Protein AF-A0A1F8DZF1-F1 (afdb_monomer_lite)

Sequence (196 aa):
MSRTRGLTLVELLITMGILAILASMAVLVFNPVEYVRQSRDTRRIGDLDAINKAIDLYTVNKPAITELGTASIVYVSLSDSSSTCGSHALPVLPPSWQYRCVPAADLQKIDGTGWVPINFTSISSGAPLATLPIDPANAVAGAQYYMFIASGRKYELSSGMEAARHMSGGDADKVSTDDGDDSARYETGSNLLLAP

Foldseek 3Di:
DDDDDDDDPVNVVVVVVVVVVVVVVVVVVDPPVLVVLVVLQVVVVVLVVLVQVLLVLLCVQCVPAFKQDDALEKQWLAADPDQQPVVDPADDDPPPHTYGHHHPVQQFDQCLSHSRNHGQCPRPVGRSDPTRDFRPVNHRVQQSIWIWHIDTSWIKIKGAGDRPQCAQPHVNDQQCPQPADGSRIHMDTRHRDRGD

Radius of gyration: 23.43 Å; chains: 1; bounding box: 45×34×84 Å

Secondary structure (DSSP, 8-state):
----PPPPHHHHHHHHHHHHHHHHHHHHH--HHHHHHHHHHHHHHHHHHHHHHHHHHHHHH-TT---SS-TTEEEEEEE-SSTT-TTS-PPPPPTT-EEEEE-TTTTT-SBSSSSS--BGGG-TT--S-SS----SS-BTGGGBS-EEEEETTEEEEEEE--STTTSTTSTT--SSSSSSS-TTEEEEES-S----

pLDDT: mean 94.33, std 7.03, range [49.53, 98.75]

Organism: NCBI:txid1802559

Structure (mmCIF, N/CA/C/O backbone):
data_AF-A0A1F8DZF1-F1
#
_entry.id   AF-A0A1F8DZF1-F1
#
loop_
_atom_site.group_PDB
_atom_site.id
_atom_site.type_symbol
_atom_site.label_atom_id
_atom_site.label_alt_id
_atom_site.label_comp_id
_atom_site.label_asym_id
_atom_site.label_entity_id
_atom_site.label_seq_id
_atom_site.pdbx_PDB_ins_code
_atom_site.Cartn_x
_atom_site.Cartn_y
_atom_site.Cartn_z
_atom_site.occupancy
_atom_site.B_iso_or_equiv
_atom_site.auth_seq_id
_atom_site.auth_comp_id
_atom_site.auth_asym_id
_atom_site.auth_atom_id
_atom_site.pdbx_PDB_model_num
ATOM 1 N N . MET A 1 1 ? -6.518 -16.751 -62.570 1.00 49.53 1 MET A N 1
ATOM 2 C CA . MET A 1 1 ? -5.149 -17.218 -62.246 1.00 49.53 1 MET A CA 1
ATOM 3 C C . MET A 1 1 ? -4.522 -16.229 -61.276 1.00 49.53 1 MET A C 1
ATOM 5 O O . MET A 1 1 ? -4.319 -15.085 -61.658 1.00 49.53 1 MET A O 1
ATOM 9 N N . SER A 1 2 ? -4.283 -16.633 -60.026 1.00 56.59 2 SER A N 1
ATOM 10 C CA . SER A 1 2 ? -3.549 -15.811 -59.053 1.00 56.59 2 SER A CA 1
ATOM 11 C C . SER A 1 2 ? -2.050 -15.978 -59.304 1.00 56.59 2 SER A C 1
ATOM 13 O O . SER A 1 2 ? -1.554 -17.103 -59.328 1.00 56.59 2 SER A O 1
ATOM 15 N N . ARG A 1 3 ? -1.343 -14.878 -59.575 1.00 63.97 3 ARG A N 1
ATOM 16 C CA . ARG A 1 3 ? 0.101 -14.866 -59.837 1.00 63.97 3 ARG A CA 1
ATOM 17 C C . ARG A 1 3 ? 0.815 -14.702 -58.495 1.00 63.97 3 ARG A C 1
ATOM 19 O O . ARG A 1 3 ? 0.831 -13.603 -57.948 1.00 63.97 3 ARG A O 1
ATOM 26 N N . THR A 1 4 ? 1.392 -15.773 -57.963 1.00 65.25 4 THR A N 1
ATOM 27 C CA . THR A 1 4 ? 2.261 -15.713 -56.782 1.00 65.25 4 THR A CA 1
ATOM 28 C C . THR A 1 4 ? 3.543 -14.965 -57.148 1.00 65.25 4 THR A C 1
ATOM 30 O O . THR A 1 4 ? 4.341 -15.428 -57.961 1.00 65.25 4 THR A O 1
ATOM 33 N N . ARG A 1 5 ? 3.718 -13.758 -56.600 1.00 76.06 5 ARG A N 1
ATOM 34 C CA . ARG A 1 5 ? 4.983 -13.015 -56.674 1.00 76.06 5 ARG A CA 1
ATOM 35 C C . ARG A 1 5 ? 5.913 -13.562 -55.589 1.00 76.06 5 ARG A C 1
ATOM 37 O O . ARG A 1 5 ? 5.522 -13.597 -54.428 1.00 76.06 5 ARG A O 1
ATOM 44 N N . GLY A 1 6 ? 7.100 -14.023 -55.981 1.00 77.31 6 GLY A N 1
ATOM 45 C CA . GLY A 1 6 ? 8.153 -14.449 -55.056 1.00 77.31 6 GLY A CA 1
ATOM 46 C C . GLY A 1 6 ? 9.063 -13.283 -54.670 1.00 77.31 6 GLY A C 1
ATOM 47 O O . GLY A 1 6 ? 9.265 -12.376 -55.475 1.00 77.31 6 GLY A O 1
ATOM 48 N N . LEU A 1 7 ? 9.603 -13.324 -53.451 1.00 83.19 7 LEU A N 1
ATOM 49 C CA . LEU A 1 7 ? 10.639 -12.400 -52.978 1.00 83.19 7 LEU A CA 1
ATOM 50 C C . LEU A 1 7 ? 11.960 -12.658 -53.712 1.00 83.19 7 LEU A C 1
ATOM 52 O O . LEU A 1 7 ? 12.313 -13.810 -53.975 1.00 83.19 7 LEU A O 1
ATOM 56 N N . THR A 1 8 ? 12.708 -11.595 -54.016 1.00 92.31 8 THR A N 1
ATOM 57 C CA . THR A 1 8 ? 14.072 -11.737 -54.550 1.00 92.31 8 THR A CA 1
ATOM 58 C C . THR A 1 8 ? 15.085 -11.917 -53.415 1.00 92.31 8 THR A C 1
ATOM 60 O O . THR A 1 8 ? 14.898 -11.412 -52.309 1.00 92.31 8 THR A O 1
ATOM 63 N N . LEU A 1 9 ? 16.191 -12.621 -53.679 1.00 88.44 9 LEU A N 1
ATOM 64 C CA . LEU A 1 9 ? 17.245 -12.843 -52.679 1.00 88.44 9 LEU A CA 1
ATOM 65 C C . LEU A 1 9 ? 17.853 -11.521 -52.176 1.00 88.44 9 LEU A C 1
ATOM 67 O O . LEU A 1 9 ? 18.152 -11.381 -50.994 1.00 88.44 9 LEU A O 1
ATOM 71 N N . VAL A 1 10 ? 17.986 -10.535 -53.068 1.00 92.31 10 VAL A N 1
ATOM 72 C CA . VAL A 1 10 ? 18.497 -9.196 -52.737 1.00 92.31 10 VAL A CA 1
ATOM 73 C C . VAL A 1 10 ? 17.538 -8.455 -51.802 1.00 92.31 10 VAL A C 1
ATOM 75 O O . VAL A 1 10 ? 17.977 -7.818 -50.851 1.00 92.31 10 VAL A O 1
ATOM 78 N N . GLU A 1 11 ? 16.231 -8.578 -52.023 1.00 91.25 11 GLU A N 1
ATOM 79 C CA . GLU A 1 11 ? 15.202 -7.961 -51.180 1.00 91.25 11 GLU A CA 1
ATOM 80 C C . GLU A 1 11 ? 15.175 -8.569 -49.771 1.00 91.25 11 GLU A C 1
ATOM 82 O O . GLU A 1 11 ? 15.087 -7.842 -48.780 1.00 91.25 11 GLU A O 1
ATOM 87 N N . LEU A 1 12 ? 15.364 -9.887 -49.654 1.00 91.50 12 LEU A N 1
ATOM 88 C CA . LEU A 1 12 ? 15.511 -10.538 -48.350 1.00 91.50 12 LEU A CA 1
ATOM 89 C C . LEU A 1 12 ? 16.784 -10.073 -47.619 1.00 91.50 12 LEU A C 1
ATOM 91 O O . LEU A 1 12 ? 16.769 -9.853 -46.411 1.00 91.50 12 LEU A O 1
ATOM 95 N N . LEU A 1 13 ? 17.881 -9.867 -48.347 1.00 92.38 13 LEU A N 1
ATOM 96 C CA . LEU A 1 13 ? 19.151 -9.450 -47.755 1.00 92.38 13 LEU A CA 1
ATOM 97 C C . LEU A 1 13 ? 19.088 -7.998 -47.255 1.00 92.38 13 LEU A C 1
ATOM 99 O O . LEU A 1 13 ? 19.484 -7.714 -46.125 1.00 92.38 13 LEU A O 1
ATOM 103 N N . ILE A 1 14 ? 18.520 -7.091 -48.056 1.00 95.00 14 ILE A N 1
ATOM 104 C CA . ILE A 1 14 ? 18.324 -5.688 -47.664 1.00 95.00 14 ILE A CA 1
ATOM 105 C C . ILE A 1 14 ? 17.387 -5.591 -46.454 1.00 95.00 14 ILE A C 1
ATOM 107 O O . ILE A 1 14 ? 17.684 -4.861 -45.509 1.00 9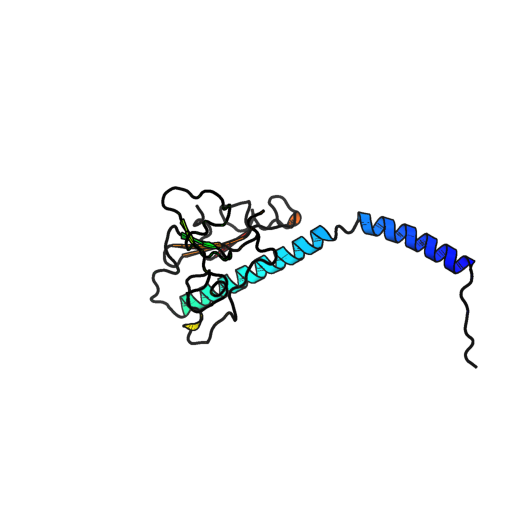5.00 14 ILE A O 1
ATOM 111 N N . THR A 1 15 ? 16.281 -6.342 -46.440 1.00 95.62 15 THR A N 1
ATOM 112 C CA . THR A 1 15 ? 15.326 -6.310 -45.319 1.00 95.62 15 THR A CA 1
ATOM 113 C C . THR A 1 15 ? 15.941 -6.837 -44.027 1.00 95.62 15 THR A C 1
ATOM 115 O O . THR A 1 15 ? 15.801 -6.188 -42.994 1.00 95.62 15 THR A O 1
ATOM 118 N N . MET A 1 16 ? 16.689 -7.942 -44.069 1.00 94.44 16 MET A N 1
ATOM 119 C CA . MET A 1 16 ? 17.418 -8.438 -42.896 1.00 94.44 16 MET A CA 1
ATOM 120 C C . MET A 1 16 ? 18.473 -7.438 -42.403 1.00 94.44 16 MET A C 1
ATOM 122 O O . MET A 1 16 ? 18.611 -7.251 -41.195 1.00 94.44 16 MET A O 1
ATOM 126 N N . GLY A 1 17 ? 19.165 -6.747 -43.316 1.00 96.06 17 GLY A N 1
ATOM 127 C CA . GLY A 1 17 ? 20.110 -5.684 -42.967 1.00 96.06 17 GLY A CA 1
ATOM 128 C C . GLY A 1 17 ? 19.443 -4.511 -42.243 1.00 96.06 17 GLY A C 1
ATOM 129 O O . GLY A 1 17 ? 19.913 -4.088 -41.187 1.00 96.06 17 GLY A O 1
ATOM 130 N N . ILE A 1 18 ? 18.310 -4.024 -42.758 1.00 96.06 18 ILE A N 1
ATOM 131 C CA . ILE A 1 18 ? 17.542 -2.943 -42.120 1.00 96.06 18 ILE A CA 1
ATOM 132 C C . ILE A 1 18 ? 16.989 -3.398 -40.760 1.00 96.06 18 ILE A C 1
ATOM 134 O O . ILE A 1 18 ? 17.094 -2.660 -39.781 1.00 96.06 18 ILE A O 1
ATOM 138 N N . LEU A 1 19 ? 16.450 -4.618 -40.668 1.00 95.00 19 LEU A N 1
ATOM 139 C CA . LEU A 1 19 ? 15.921 -5.166 -39.416 1.00 95.00 19 LEU A CA 1
ATOM 140 C C . LEU A 1 19 ? 17.001 -5.301 -38.339 1.00 95.00 19 LEU A C 1
ATOM 142 O O . LEU A 1 19 ? 16.731 -4.988 -37.183 1.00 95.00 19 LEU A O 1
ATOM 146 N N . ALA A 1 20 ? 18.221 -5.706 -38.699 1.00 94.38 20 ALA A N 1
ATOM 147 C CA . ALA A 1 20 ? 19.334 -5.794 -37.755 1.00 94.38 20 ALA A CA 1
ATOM 148 C C . ALA A 1 20 ? 19.705 -4.418 -37.168 1.00 94.38 20 ALA A C 1
ATOM 150 O O . ALA A 1 20 ? 19.930 -4.291 -35.962 1.00 94.38 20 ALA A O 1
ATOM 151 N N . ILE A 1 21 ? 19.703 -3.369 -37.999 1.00 94.19 21 ILE A N 1
ATOM 152 C CA . ILE A 1 21 ? 19.975 -1.997 -37.550 1.00 94.19 21 ILE A CA 1
ATOM 153 C C . ILE A 1 21 ? 18.847 -1.508 -36.634 1.00 94.19 21 ILE A C 1
ATOM 155 O O . ILE A 1 21 ? 19.117 -1.060 -35.521 1.00 94.19 21 ILE A O 1
ATOM 159 N N . LEU A 1 22 ? 17.585 -1.661 -37.044 1.00 92.50 22 LEU A N 1
ATOM 160 C CA . LEU A 1 22 ? 16.438 -1.230 -36.239 1.00 92.50 22 LEU A CA 1
ATOM 161 C C . LEU A 1 22 ? 16.351 -1.975 -34.900 1.00 92.50 22 LEU A C 1
ATOM 163 O O . LEU A 1 22 ? 16.092 -1.350 -33.874 1.00 92.50 22 LEU A O 1
ATOM 167 N N . ALA A 1 23 ? 16.610 -3.284 -34.888 1.00 87.62 23 ALA A N 1
ATOM 168 C CA . ALA A 1 23 ? 16.600 -4.083 -33.667 1.00 87.62 23 ALA A CA 1
ATOM 169 C C . ALA A 1 23 ? 17.693 -3.644 -32.681 1.00 87.62 23 ALA A C 1
ATOM 171 O O . ALA A 1 23 ? 17.427 -3.548 -31.485 1.00 87.62 23 ALA A O 1
ATOM 172 N N . SER A 1 24 ? 18.899 -3.325 -33.169 1.00 86.94 24 SER A N 1
ATOM 173 C CA . SER A 1 24 ? 19.979 -2.847 -32.294 1.00 86.94 24 SER A CA 1
ATOM 174 C C . SER A 1 24 ? 19.670 -1.476 -31.682 1.00 86.94 24 SER A C 1
ATOM 176 O O . SER A 1 24 ? 19.869 -1.287 -30.484 1.00 86.94 24 SER A O 1
ATOM 178 N N . MET A 1 25 ? 19.096 -0.549 -32.458 1.00 84.50 25 MET A N 1
ATOM 179 C CA . MET A 1 25 ? 18.646 0.751 -31.945 1.00 84.50 25 MET A CA 1
ATOM 180 C C . MET A 1 25 ? 17.489 0.618 -30.946 1.00 84.50 25 MET A C 1
ATOM 182 O O . MET A 1 25 ? 17.475 1.314 -29.933 1.00 84.50 25 MET A O 1
ATOM 186 N N . ALA A 1 26 ? 16.534 -0.284 -31.192 1.00 81.69 26 ALA A N 1
ATOM 187 C CA . ALA A 1 26 ? 15.383 -0.483 -30.314 1.00 81.69 26 ALA A CA 1
ATOM 188 C C . ALA A 1 26 ? 15.792 -0.932 -28.900 1.00 81.69 26 ALA A C 1
ATOM 190 O O . ALA A 1 26 ? 15.251 -0.420 -27.923 1.00 81.69 26 ALA A O 1
ATOM 191 N N . VAL A 1 27 ? 16.779 -1.825 -28.766 1.00 76.06 27 VAL A N 1
ATOM 192 C CA . VAL A 1 27 ? 17.266 -2.297 -27.451 1.00 76.06 27 VAL A CA 1
ATOM 193 C C . VAL A 1 27 ? 17.913 -1.175 -26.630 1.00 76.06 27 VAL A C 1
ATOM 195 O O . VAL A 1 27 ? 17.837 -1.194 -25.407 1.00 76.06 27 VAL A O 1
ATOM 198 N N . LEU A 1 28 ? 18.519 -0.177 -27.282 1.00 71.56 28 LEU A N 1
ATOM 199 C CA . LEU A 1 28 ? 19.115 0.973 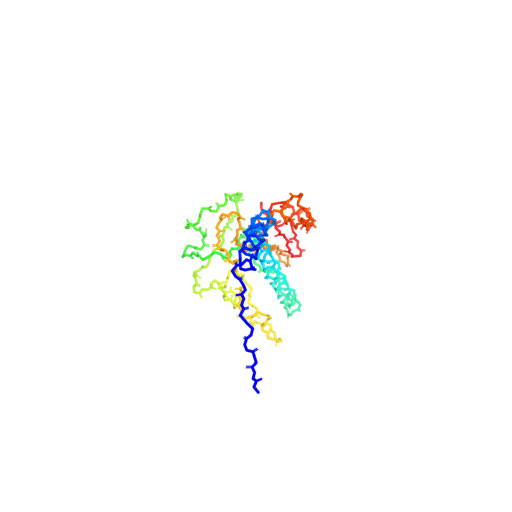-26.591 1.00 71.56 28 LEU A CA 1
ATOM 200 C C . LEU A 1 28 ? 18.067 1.971 -26.078 1.00 71.56 28 LEU A C 1
ATOM 202 O O . LEU A 1 28 ? 18.337 2.700 -25.127 1.00 71.56 28 LEU A O 1
ATOM 206 N N . VAL A 1 29 ? 16.887 2.016 -26.702 1.00 72.50 29 VAL A N 1
ATOM 207 C CA . VAL A 1 29 ? 15.810 2.959 -26.355 1.00 72.50 29 VAL A CA 1
ATOM 208 C C . VAL A 1 29 ? 14.808 2.338 -25.379 1.00 72.50 29 VAL A C 1
ATOM 210 O O . VAL A 1 29 ? 14.322 3.017 -24.477 1.00 72.50 29 VAL A O 1
ATOM 213 N N . PHE A 1 30 ? 14.503 1.048 -25.522 1.00 74.50 30 PHE A N 1
ATOM 214 C CA . PHE A 1 30 ? 13.574 0.353 -24.638 1.00 74.50 30 PHE A CA 1
ATOM 215 C C . PHE A 1 30 ? 14.326 -0.307 -23.483 1.00 74.50 30 PHE A C 1
ATOM 217 O O . PHE A 1 30 ? 14.988 -1.323 -23.668 1.00 74.50 30 PHE A O 1
ATOM 224 N N . ASN A 1 31 ? 14.164 0.224 -22.269 1.00 82.94 31 ASN A N 1
ATOM 225 C CA . ASN A 1 31 ? 14.506 -0.493 -21.042 1.00 82.94 31 ASN A CA 1
ATOM 226 C C . ASN A 1 31 ? 13.264 -1.276 -20.560 1.00 82.94 31 ASN A C 1
ATOM 228 O O . ASN A 1 31 ? 12.448 -0.720 -19.821 1.00 82.94 31 ASN A O 1
ATOM 232 N N . PRO A 1 32 ? 13.063 -2.545 -20.974 1.00 85.06 32 PRO A N 1
ATOM 233 C CA . PRO A 1 32 ? 11.846 -3.297 -20.659 1.00 85.06 32 PRO A CA 1
ATOM 234 C C . PRO A 1 32 ? 11.643 -3.485 -19.154 1.00 85.06 32 PRO A C 1
ATOM 236 O O . PRO A 1 32 ? 10.507 -3.523 -18.690 1.00 85.06 32 PRO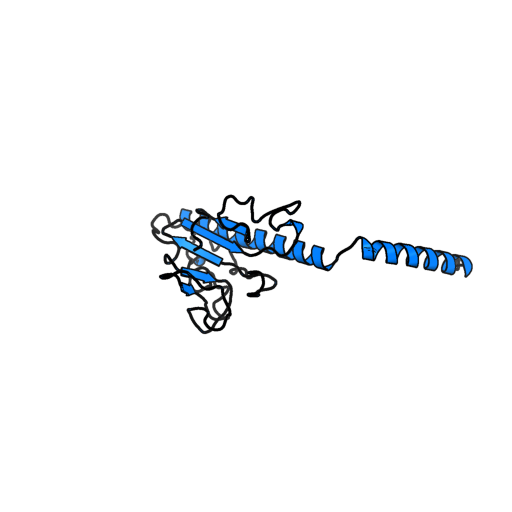 A O 1
ATOM 239 N N . VAL A 1 33 ? 12.730 -3.560 -18.379 1.00 90.12 33 VAL A N 1
ATOM 240 C CA . VAL A 1 33 ? 12.663 -3.699 -16.919 1.00 90.12 33 VAL A CA 1
ATOM 241 C C . VAL A 1 33 ? 11.996 -2.476 -16.300 1.00 90.12 33 VAL A C 1
ATOM 243 O O . VAL A 1 33 ? 11.130 -2.619 -15.441 1.00 90.12 33 VAL A O 1
ATOM 246 N N . GLU A 1 34 ? 12.346 -1.284 -16.776 1.00 93.56 34 GLU A N 1
ATOM 247 C CA . GLU A 1 34 ? 11.790 -0.035 -16.264 1.00 93.56 34 GLU A CA 1
ATOM 248 C C . GLU A 1 34 ? 10.297 0.109 -16.584 1.00 93.56 34 GLU A C 1
ATOM 250 O O . GLU A 1 34 ? 9.517 0.511 -15.726 1.00 93.56 34 GLU A O 1
ATOM 255 N N . TYR A 1 35 ? 9.856 -0.311 -17.772 1.00 92.75 35 TYR A N 1
ATOM 256 C CA . TYR A 1 35 ? 8.426 -0.322 -18.102 1.00 92.75 35 TYR A CA 1
ATOM 257 C C . TYR A 1 35 ? 7.620 -1.279 -17.220 1.00 92.75 35 TYR A C 1
ATOM 259 O O . TYR A 1 35 ? 6.506 -0.956 -16.806 1.00 92.75 35 TYR A O 1
ATOM 267 N N . VAL A 1 36 ? 8.179 -2.446 -16.887 1.00 94.88 36 VAL A N 1
ATOM 268 C CA . VAL A 1 36 ? 7.520 -3.376 -15.962 1.00 94.88 36 VAL A CA 1
ATOM 269 C C . VAL A 1 36 ? 7.453 -2.778 -14.552 1.00 94.88 36 VAL A C 1
ATOM 271 O O . VAL A 1 36 ? 6.415 -2.896 -13.901 1.00 94.88 36 VAL A O 1
ATOM 274 N N . ARG A 1 37 ? 8.508 -2.090 -14.091 1.00 96.19 37 ARG A N 1
ATOM 275 C CA . ARG A 1 37 ? 8.495 -1.356 -12.812 1.00 96.19 37 ARG 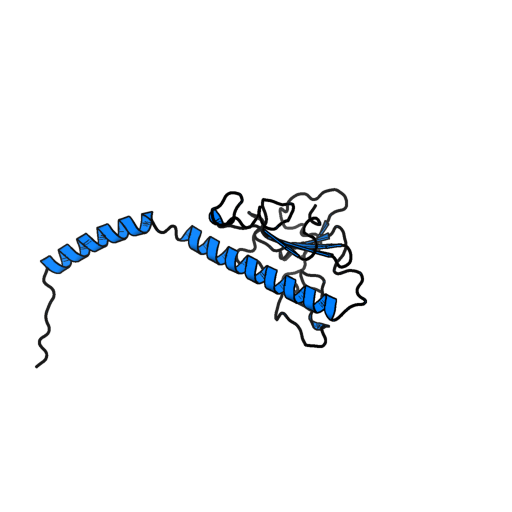A CA 1
ATOM 276 C C . ARG A 1 37 ? 7.408 -0.283 -12.786 1.00 96.19 37 ARG A C 1
ATOM 278 O O . ARG A 1 37 ? 6.605 -0.272 -11.862 1.00 96.19 37 ARG A O 1
ATOM 285 N N . GLN A 1 38 ? 7.294 0.525 -13.842 1.00 96.62 38 GLN A N 1
ATOM 286 C CA . GLN A 1 38 ? 6.233 1.534 -13.972 1.00 96.62 38 GLN A CA 1
ATOM 287 C C . GLN A 1 38 ? 4.831 0.915 -13.936 1.00 96.62 38 GLN A C 1
ATOM 289 O O . GLN A 1 38 ? 3.920 1.465 -13.315 1.00 96.62 38 GLN A O 1
ATOM 294 N N . SER A 1 39 ? 4.647 -0.244 -14.575 1.00 97.19 39 SER A N 1
ATOM 295 C CA . SER A 1 39 ? 3.377 -0.971 -14.528 1.00 97.19 39 SER A CA 1
ATOM 296 C C . SER A 1 39 ? 3.052 -1.478 -13.122 1.00 97.19 39 SER A C 1
ATOM 298 O O . SER A 1 39 ? 1.888 -1.417 -12.726 1.00 97.19 39 SER A O 1
ATOM 300 N N . ARG A 1 40 ? 4.044 -1.980 -12.372 1.00 97.75 40 ARG A N 1
ATOM 301 C CA . ARG A 1 40 ? 3.846 -2.401 -10.978 1.00 97.75 40 ARG A CA 1
ATOM 302 C C . ARG A 1 40 ? 3.529 -1.211 -10.080 1.00 97.75 40 ARG A C 1
ATOM 304 O O . ARG A 1 40 ? 2.566 -1.296 -9.334 1.00 97.75 40 ARG A O 1
ATOM 311 N N . ASP A 1 41 ? 4.231 -0.091 -10.226 1.00 98.12 41 ASP A N 1
ATOM 312 C CA . ASP A 1 41 ? 3.946 1.138 -9.471 1.00 98.12 41 ASP A CA 1
ATOM 313 C C . ASP A 1 41 ? 2.545 1.685 -9.752 1.00 98.12 41 ASP A C 1
ATOM 315 O O . ASP A 1 41 ? 1.816 2.031 -8.829 1.00 98.12 41 ASP A O 1
ATOM 319 N N . THR A 1 42 ? 2.115 1.685 -11.017 1.00 97.81 42 THR A N 1
ATOM 320 C CA . THR A 1 42 ? 0.742 2.078 -11.379 1.00 97.81 42 THR A CA 1
ATOM 321 C C . THR A 1 42 ? -0.285 1.193 -10.671 1.00 97.81 42 THR A C 1
ATOM 323 O O . THR A 1 42 ? -1.315 1.679 -10.206 1.00 97.81 42 THR A O 1
ATOM 326 N N . ARG A 1 43 ? 0.006 -0.109 -10.550 1.00 98.31 43 ARG A N 1
ATOM 327 C CA . ARG A 1 43 ? -0.834 -1.039 -9.795 1.00 98.31 43 ARG A CA 1
ATOM 328 C C . ARG A 1 43 ? -0.797 -0.759 -8.292 1.00 98.31 43 ARG A C 1
ATOM 330 O O . ARG A 1 43 ? -1.864 -0.743 -7.701 1.00 98.31 43 ARG A O 1
ATOM 337 N N . ARG A 1 44 ? 0.367 -0.470 -7.700 1.00 98.25 44 ARG A N 1
ATOM 338 C CA . ARG A 1 44 ? 0.482 -0.075 -6.283 1.00 98.25 44 ARG A CA 1
ATOM 339 C C . ARG A 1 44 ? -0.374 1.140 -5.964 1.00 98.25 44 ARG A C 1
ATOM 341 O O . ARG A 1 44 ? -1.174 1.096 -5.041 1.00 98.25 44 ARG A O 1
ATOM 348 N N . ILE A 1 45 ? -0.254 2.194 -6.769 1.00 98.00 45 ILE A N 1
ATOM 349 C CA . ILE A 1 45 ? -1.032 3.425 -6.599 1.00 98.00 45 ILE A CA 1
ATOM 350 C C . ILE A 1 45 ? -2.533 3.122 -6.699 1.00 98.00 45 ILE A C 1
ATOM 352 O O . ILE A 1 45 ? -3.304 3.568 -5.855 1.00 98.00 45 ILE A O 1
ATOM 356 N N . GLY A 1 46 ? -2.951 2.327 -7.690 1.00 98.38 46 GLY A N 1
ATOM 357 C CA . GLY A 1 46 ? -4.351 1.919 -7.838 1.00 98.38 46 GLY A CA 1
ATOM 358 C C . GLY A 1 46 ? -4.869 1.052 -6.685 1.00 98.38 46 GLY A C 1
ATOM 359 O O . GLY A 1 46 ? -6.001 1.237 -6.243 1.00 98.38 46 GLY A O 1
ATOM 360 N N . ASP A 1 47 ? -4.047 0.133 -6.176 1.00 98.69 47 ASP A N 1
ATOM 361 C CA . ASP A 1 47 ? -4.378 -0.728 -5.041 1.00 98.69 47 ASP A CA 1
ATOM 362 C C . ASP A 1 47 ? -4.540 0.102 -3.753 1.00 98.69 47 ASP A C 1
ATOM 364 O O . ASP A 1 47 ? -5.527 -0.070 -3.034 1.00 98.69 47 ASP A O 1
ATOM 368 N N . LEU A 1 48 ? -3.621 1.038 -3.481 1.00 98.50 48 LEU A N 1
ATOM 369 C CA . LEU A 1 48 ? -3.708 1.931 -2.323 1.00 98.50 48 LEU A CA 1
ATOM 370 C C . LEU A 1 48 ? -4.898 2.896 -2.425 1.00 98.50 48 LEU A C 1
ATOM 372 O O . LEU A 1 48 ? -5.618 3.066 -1.445 1.00 98.50 48 LEU A O 1
ATOM 376 N N . ASP A 1 49 ? -5.173 3.461 -3.604 1.00 98.44 49 ASP A N 1
ATOM 377 C CA . ASP A 1 49 ? -6.358 4.297 -3.848 1.00 98.44 49 ASP A CA 1
ATOM 378 C C . ASP A 1 49 ? -7.668 3.514 -3.638 1.00 98.44 49 ASP A C 1
ATOM 380 O O . ASP A 1 49 ? -8.626 4.028 -3.053 1.00 98.44 49 ASP A O 1
ATOM 384 N N . ALA A 1 50 ? -7.712 2.241 -4.046 1.00 98.56 50 ALA A N 1
ATOM 385 C CA . ALA A 1 50 ? -8.860 1.373 -3.798 1.00 98.56 50 ALA A CA 1
ATOM 386 C C . ALA A 1 50 ? -9.080 1.116 -2.297 1.00 98.56 50 ALA A C 1
ATOM 388 O O . ALA A 1 50 ? -10.222 1.161 -1.830 1.00 98.56 50 ALA A O 1
ATOM 389 N N . ILE A 1 51 ? -8.007 0.887 -1.528 1.00 98.56 51 ILE A N 1
ATOM 390 C CA . ILE A 1 51 ? -8.096 0.741 -0.067 1.00 98.56 51 ILE A CA 1
ATOM 391 C C . ILE A 1 51 ? -8.522 2.065 0.580 1.00 98.56 51 ILE A C 1
ATOM 393 O O . ILE A 1 51 ? -9.437 2.059 1.399 1.00 98.56 51 ILE A O 1
ATOM 397 N N . ASN A 1 52 ? -7.924 3.191 0.187 1.00 98.12 52 ASN A N 1
ATOM 398 C CA . ASN A 1 52 ? -8.249 4.527 0.693 1.00 98.12 52 ASN A CA 1
ATOM 399 C C . ASN A 1 52 ? -9.755 4.821 0.544 1.00 98.12 52 ASN A C 1
ATOM 401 O O . ASN A 1 52 ? -10.458 5.087 1.518 1.00 98.12 52 ASN A O 1
ATOM 405 N N . LYS A 1 53 ? -10.308 4.602 -0.656 1.00 98.00 53 LYS A N 1
ATOM 406 C CA . LYS A 1 53 ? -11.753 4.733 -0.920 1.00 98.00 53 LYS A CA 1
ATOM 407 C C . LYS A 1 53 ? -12.611 3.773 -0.094 1.00 98.00 53 LYS A C 1
ATOM 409 O O . LYS A 1 53 ? -13.704 4.140 0.343 1.00 98.00 53 LYS A O 1
ATOM 414 N N . ALA A 1 54 ? -12.149 2.541 0.118 1.00 98.25 54 ALA A N 1
ATOM 415 C CA . ALA A 1 54 ? -12.854 1.567 0.945 1.00 98.25 54 ALA A CA 1
ATOM 416 C C . ALA A 1 54 ? -12.913 1.999 2.419 1.00 98.25 54 ALA A C 1
ATOM 418 O O . ALA A 1 54 ? -13.957 1.846 3.060 1.00 98.25 54 ALA A O 1
ATOM 419 N N . ILE A 1 55 ? -11.823 2.560 2.949 1.00 98.19 55 ILE A N 1
ATOM 420 C CA . ILE A 1 55 ? -11.755 3.087 4.317 1.00 98.19 55 ILE A CA 1
ATOM 421 C C . ILE A 1 55 ? -12.633 4.331 4.450 1.00 98.19 55 ILE A C 1
ATOM 423 O O . ILE A 1 55 ? -13.399 4.432 5.410 1.00 98.19 55 ILE A O 1
ATOM 427 N N . ASP A 1 56 ? -12.614 5.231 3.470 1.00 96.50 56 ASP A N 1
ATOM 428 C CA . ASP A 1 56 ? -13.489 6.404 3.458 1.00 96.50 56 ASP A CA 1
ATOM 429 C C . ASP A 1 56 ? -14.964 5.990 3.510 1.00 96.50 56 ASP A C 1
ATOM 431 O O . ASP A 1 56 ? -15.712 6.448 4.381 1.00 96.50 56 ASP A O 1
ATOM 435 N N . LEU A 1 57 ? -15.373 5.034 2.668 1.00 97.06 57 LEU A N 1
ATOM 436 C CA . LEU A 1 57 ? -16.726 4.479 2.703 1.00 97.06 57 LEU A CA 1
ATOM 437 C C . LEU A 1 57 ? -17.050 3.836 4.061 1.00 97.06 57 LEU A C 1
ATOM 439 O O . LEU A 1 57 ? -18.145 4.041 4.593 1.00 97.06 57 LEU A O 1
ATOM 443 N N . TYR A 1 58 ? -16.109 3.086 4.643 1.00 97.88 58 TYR A N 1
ATOM 444 C CA . TYR A 1 58 ? -16.267 2.488 5.969 1.00 97.88 58 TYR A CA 1
ATOM 445 C C . TYR A 1 58 ? -16.507 3.554 7.047 1.00 97.88 58 TYR A C 1
ATOM 447 O O . TYR A 1 58 ? -17.438 3.425 7.844 1.00 97.88 58 TYR A O 1
ATOM 455 N N . THR A 1 59 ? -15.727 4.639 7.048 1.00 96.38 59 THR A N 1
ATOM 456 C CA . THR A 1 59 ? -15.831 5.703 8.060 1.00 96.38 59 THR A CA 1
ATOM 457 C C . THR A 1 59 ? -17.136 6.493 7.966 1.00 96.38 59 THR A C 1
ATOM 459 O O . THR A 1 59 ? -17.669 6.916 8.995 1.00 96.38 59 THR A O 1
ATOM 462 N N . VAL A 1 60 ? -17.680 6.654 6.755 1.00 95.56 60 VAL A N 1
ATOM 463 C CA . VAL A 1 60 ? -18.999 7.257 6.520 1.00 95.56 60 VAL A CA 1
ATOM 464 C C . VAL A 1 60 ? -20.114 6.304 6.955 1.00 95.56 60 VAL A C 1
ATOM 466 O O . VAL A 1 60 ? -21.075 6.732 7.593 1.00 95.56 60 VAL A O 1
ATOM 469 N N . ASN A 1 61 ? -19.988 5.006 6.658 1.00 96.94 61 ASN A N 1
ATOM 470 C CA . ASN A 1 61 ? -20.980 3.997 7.041 1.00 96.94 61 ASN A CA 1
ATOM 471 C C . ASN A 1 61 ? -21.034 3.756 8.557 1.00 96.94 61 ASN A C 1
ATOM 473 O O . ASN A 1 61 ? -22.092 3.435 9.100 1.00 96.94 61 ASN A O 1
ATOM 477 N N . LYS A 1 62 ? -19.896 3.901 9.241 1.00 95.50 62 LYS A N 1
ATOM 478 C CA . LYS A 1 62 ? -19.736 3.623 10.670 1.00 95.50 62 LYS A CA 1
ATOM 479 C C . LYS A 1 62 ? -19.349 4.893 11.443 1.00 95.50 62 LYS A C 1
ATOM 481 O O . LYS A 1 62 ? -18.259 4.956 12.000 1.00 95.50 62 LYS A O 1
ATOM 486 N N . PRO A 1 63 ? -20.233 5.901 11.565 1.00 93.88 63 PRO A N 1
ATOM 487 C CA . PRO A 1 63 ? -19.877 7.201 12.147 1.00 93.88 63 PRO A CA 1
ATOM 488 C C . PRO A 1 63 ? -19.466 7.147 13.628 1.00 93.88 63 PRO A C 1
ATOM 490 O O . PRO A 1 63 ? -18.808 8.071 14.103 1.00 93.88 63 PRO A O 1
ATOM 493 N N . ALA A 1 64 ? -19.851 6.086 14.348 1.00 94.69 64 ALA A N 1
ATOM 494 C CA . ALA A 1 64 ? -19.553 5.880 15.766 1.00 94.69 64 ALA A CA 1
ATOM 495 C C . ALA A 1 64 ? -18.201 5.191 16.039 1.00 94.69 64 ALA A C 1
ATOM 497 O O . ALA A 1 64 ? -17.854 5.005 17.204 1.00 94.69 64 ALA A O 1
ATOM 498 N N . ILE A 1 65 ? -17.446 4.786 15.009 1.00 94.06 65 ILE A N 1
ATOM 499 C CA . ILE A 1 65 ? -16.106 4.220 15.220 1.00 94.06 65 ILE A CA 1
ATOM 500 C C . ILE A 1 65 ? -15.175 5.296 15.770 1.00 94.06 65 ILE A C 1
ATOM 502 O O . ILE A 1 65 ? -15.196 6.445 15.323 1.00 94.06 65 ILE A O 1
ATOM 506 N N . THR A 1 66 ? -14.335 4.910 16.719 1.00 95.00 66 THR A N 1
ATOM 507 C CA . THR A 1 66 ? -13.309 5.786 17.292 1.00 95.00 66 THR A CA 1
ATOM 508 C C . THR A 1 66 ? -11.922 5.450 16.764 1.00 95.00 66 THR A C 1
ATOM 510 O O . THR A 1 66 ? -11.119 6.356 16.587 1.00 95.00 66 THR A O 1
ATOM 513 N N . GLU A 1 67 ? -11.681 4.180 16.431 1.00 96.00 67 GLU A N 1
ATOM 514 C CA . GLU A 1 67 ? -10.388 3.652 15.996 1.00 96.00 67 GLU A CA 1
ATOM 515 C C . GLU A 1 67 ? -10.541 2.846 14.696 1.00 96.00 67 GLU A C 1
ATOM 517 O O . GLU A 1 67 ? -11.471 2.044 14.568 1.00 96.00 67 GLU A O 1
ATOM 522 N N . LEU A 1 68 ? -9.628 3.045 13.741 1.00 97.56 68 LEU A N 1
ATOM 523 C CA . LEU A 1 68 ? -9.504 2.224 12.524 1.00 97.56 68 LEU A CA 1
ATOM 524 C C . LEU A 1 68 ? -8.506 1.067 12.679 1.00 97.56 68 LEU A C 1
ATOM 526 O O . LEU A 1 68 ? -8.538 0.112 11.910 1.00 97.56 68 LEU A O 1
ATOM 530 N N . GLY A 1 69 ? -7.629 1.153 13.673 1.00 96.62 69 GLY A N 1
ATOM 531 C CA . GLY A 1 69 ? -6.594 0.182 13.998 1.00 96.62 69 GLY A CA 1
ATOM 532 C C . GLY A 1 69 ? -5.984 0.524 15.354 1.00 96.62 69 GLY A C 1
ATOM 533 O O . GLY A 1 69 ? -6.434 1.446 16.028 1.00 96.62 69 GLY A O 1
ATOM 534 N N . THR A 1 70 ? -4.984 -0.235 15.792 1.00 97.12 70 THR A N 1
ATOM 535 C CA . THR A 1 70 ? -4.275 0.066 17.044 1.00 97.12 70 THR A CA 1
ATOM 536 C C . THR A 1 70 ? -3.127 1.035 16.776 1.00 97.12 70 THR A C 1
ATOM 538 O O . THR A 1 70 ? -2.308 0.778 15.895 1.00 97.12 70 THR A O 1
ATOM 541 N N . ALA A 1 71 ? -3.051 2.117 17.554 1.00 96.25 71 ALA A N 1
ATOM 542 C CA . ALA A 1 71 ? -1.937 3.060 17.496 1.00 96.25 71 ALA A CA 1
ATOM 543 C C . ALA A 1 71 ? -0.585 2.365 17.736 1.00 96.25 71 ALA A C 1
ATOM 545 O O . ALA A 1 71 ? -0.503 1.380 18.473 1.00 96.25 71 ALA A O 1
ATOM 546 N N . SER A 1 72 ? 0.472 2.890 17.112 1.00 96.81 72 SER A N 1
ATOM 547 C CA . SER A 1 72 ? 1.837 2.342 17.178 1.00 96.81 72 SER A CA 1
ATOM 548 C C . SER A 1 72 ? 1.983 0.907 16.642 1.00 96.81 72 SER A C 1
ATOM 550 O O . SER A 1 72 ? 2.951 0.212 16.961 1.00 96.81 72 SER A O 1
ATOM 552 N N . ILE A 1 73 ? 1.043 0.451 15.807 1.00 98.12 73 ILE A N 1
ATOM 553 C CA . ILE A 1 73 ? 1.169 -0.795 15.048 1.00 98.12 73 ILE A CA 1
ATOM 554 C C . ILE A 1 73 ? 1.293 -0.485 13.558 1.00 98.12 73 ILE A C 1
ATOM 556 O O . ILE A 1 73 ? 0.428 0.171 12.982 1.00 98.12 73 ILE A O 1
ATOM 560 N N . VAL A 1 74 ? 2.343 -1.024 12.936 1.00 98.38 74 VAL A N 1
ATOM 561 C CA . VAL A 1 74 ? 2.519 -1.038 11.481 1.00 98.38 74 VAL A CA 1
ATOM 562 C C . VAL A 1 74 ? 1.986 -2.359 10.950 1.00 98.38 74 VAL A C 1
ATOM 564 O O . VAL A 1 74 ? 2.633 -3.403 11.066 1.00 98.38 74 VAL A O 1
ATOM 567 N N . TYR A 1 75 ? 0.783 -2.333 10.394 1.00 98.56 75 TYR A N 1
ATOM 568 C CA . TYR A 1 75 ? 0.210 -3.500 9.742 1.00 98.56 75 TYR A CA 1
ATOM 569 C C . TYR A 1 75 ? 0.809 -3.628 8.344 1.00 98.56 75 TYR A C 1
ATOM 571 O O . TYR A 1 75 ? 0.844 -2.642 7.612 1.00 98.56 75 TYR A O 1
ATOM 579 N N . VAL A 1 76 ? 1.277 -4.816 7.963 1.00 98.25 76 VAL A N 1
ATOM 580 C CA . VAL A 1 76 ? 1.958 -5.015 6.674 1.00 98.25 76 VAL A CA 1
ATOM 581 C C . VAL A 1 76 ? 1.286 -6.098 5.843 1.00 98.25 76 VAL A C 1
ATOM 583 O O . VAL A 1 76 ? 0.853 -7.125 6.367 1.00 98.25 76 VAL A O 1
ATOM 586 N N . SER A 1 77 ? 1.256 -5.918 4.524 1.00 98.38 77 SER A N 1
ATOM 587 C CA . SER A 1 77 ? 0.703 -6.889 3.573 1.00 98.38 77 SER A CA 1
ATOM 588 C C . SER A 1 77 ? 1.639 -8.077 3.296 1.00 98.38 77 SER A C 1
ATOM 590 O O . SER A 1 77 ? 1.636 -8.629 2.196 1.00 98.38 77 SER A O 1
ATOM 592 N N . LEU A 1 78 ? 2.444 -8.477 4.282 1.00 97.88 78 LEU A N 1
ATOM 593 C CA . LEU A 1 78 ? 3.311 -9.650 4.233 1.00 97.88 78 LEU A CA 1
ATOM 594 C C . LEU A 1 78 ? 2.708 -10.747 5.107 1.00 97.88 78 LEU A C 1
ATOM 596 O O . LEU A 1 78 ? 2.322 -10.509 6.251 1.00 97.88 78 LEU A O 1
ATOM 600 N N . SER A 1 79 ? 2.641 -11.970 4.583 1.00 97.44 79 SER A N 1
ATOM 601 C CA . SER A 1 79 ? 2.196 -13.096 5.397 1.00 97.44 79 SER A CA 1
ATOM 602 C C . SER A 1 79 ? 3.296 -13.553 6.345 1.00 97.44 79 SER A C 1
ATOM 604 O O . SER A 1 79 ? 4.448 -13.706 5.930 1.00 97.44 79 SER A O 1
ATOM 606 N N . ASP A 1 80 ? 2.926 -13.870 7.578 1.00 97.56 80 ASP A N 1
ATOM 607 C CA . ASP A 1 80 ? 3.801 -14.533 8.541 1.00 97.56 80 ASP A CA 1
ATOM 608 C C . ASP A 1 80 ? 2.948 -15.356 9.518 1.00 97.56 80 ASP A C 1
ATOM 610 O O . ASP A 1 80 ? 1.819 -14.992 9.846 1.00 97.56 80 ASP A O 1
ATOM 614 N N . SER A 1 81 ? 3.477 -16.487 9.980 1.00 95.00 81 SER A N 1
ATOM 615 C CA . SER A 1 81 ? 2.897 -17.219 11.111 1.00 95.00 81 SER A CA 1
ATOM 616 C C . SER A 1 81 ? 3.103 -16.489 12.442 1.00 95.00 81 SER A C 1
ATOM 618 O O . SER A 1 81 ? 2.331 -16.688 13.378 1.00 95.00 81 SER A O 1
ATOM 620 N N . SER A 1 82 ? 4.138 -15.649 12.533 1.00 95.06 82 SER A N 1
ATOM 621 C CA . SER A 1 82 ? 4.354 -14.742 13.656 1.00 95.06 82 SER A CA 1
ATOM 622 C C . SER A 1 82 ? 3.481 -13.500 13.510 1.00 95.06 82 SER A C 1
ATOM 624 O O . SER A 1 82 ? 3.537 -12.804 12.496 1.00 95.06 82 SER A O 1
ATOM 626 N N . SER A 1 83 ? 2.731 -13.158 14.558 1.00 94.94 83 SER A N 1
ATOM 627 C CA . SER A 1 83 ? 1.908 -11.945 14.571 1.00 94.94 83 SER A CA 1
ATOM 628 C C . SER A 1 83 ? 2.728 -10.655 14.522 1.00 94.94 83 SER A C 1
ATOM 630 O O . SER A 1 83 ? 2.164 -9.617 14.199 1.00 94.94 83 SER A O 1
ATOM 632 N N . THR A 1 84 ? 4.035 -10.705 14.802 1.00 96.06 84 THR A N 1
ATOM 633 C CA . THR A 1 84 ? 4.943 -9.545 14.799 1.00 96.06 84 THR A CA 1
ATOM 634 C C . THR A 1 84 ? 5.902 -9.534 13.608 1.00 96.06 84 THR A C 1
ATOM 636 O O . THR A 1 84 ? 6.939 -8.878 13.672 1.00 96.06 84 THR A O 1
ATOM 639 N N . CYS A 1 85 ? 5.604 -10.293 12.547 1.00 96.81 85 CYS A N 1
ATOM 640 C CA . CYS A 1 85 ? 6.425 -10.364 11.331 1.00 96.81 85 CYS A CA 1
ATOM 641 C C . CYS A 1 85 ? 7.874 -10.834 11.560 1.00 96.81 85 CYS A C 1
ATOM 643 O O . CYS A 1 85 ? 8.783 -10.445 10.827 1.00 96.81 85 CYS A O 1
ATOM 645 N N . GLY A 1 86 ? 8.112 -11.643 12.599 1.00 95.56 86 GLY A N 1
ATOM 646 C CA . GLY A 1 86 ? 9.463 -12.018 13.035 1.00 95.56 86 GLY A CA 1
ATOM 647 C C . GLY A 1 86 ? 10.269 -12.850 12.031 1.00 95.56 86 GLY A C 1
ATOM 648 O O . GLY A 1 86 ? 11.475 -12.996 12.209 1.00 95.56 86 GLY A O 1
ATOM 649 N N . SER A 1 87 ? 9.631 -13.389 10.989 1.00 95.38 87 SER A N 1
ATOM 650 C CA . SER A 1 87 ? 10.306 -14.136 9.923 1.00 95.38 87 SER A CA 1
ATOM 651 C C . SER A 1 87 ? 10.896 -13.224 8.839 1.00 95.38 87 SER A C 1
ATOM 653 O O . SER A 1 87 ? 11.675 -13.688 8.005 1.00 95.38 87 SER A O 1
ATOM 655 N N . HIS A 1 88 ? 10.533 -11.938 8.831 1.00 95.31 88 HIS A N 1
ATOM 656 C CA . HIS A 1 88 ? 10.966 -10.960 7.835 1.00 95.31 88 HIS A CA 1
ATOM 657 C C . HIS A 1 88 ? 12.066 -10.052 8.387 1.00 95.31 88 HIS A C 1
ATOM 659 O O . HIS A 1 88 ? 12.014 -9.599 9.528 1.00 95.31 88 HIS A O 1
ATOM 665 N N . ALA A 1 89 ? 13.046 -9.715 7.547 1.00 95.38 89 ALA A N 1
ATOM 666 C CA . ALA A 1 89 ? 14.097 -8.752 7.878 1.00 95.38 89 ALA A CA 1
ATOM 667 C C . ALA A 1 89 ? 13.612 -7.300 7.680 1.00 95.38 89 ALA A C 1
ATOM 669 O O . ALA A 1 89 ? 14.129 -6.574 6.831 1.00 95.38 89 ALA A O 1
ATOM 670 N N . LEU A 1 90 ? 12.567 -6.904 8.412 1.00 95.56 90 LEU A N 1
ATOM 671 C CA . LEU A 1 90 ? 11.973 -5.566 8.324 1.00 95.56 90 LEU A CA 1
ATOM 672 C C . LEU A 1 90 ? 12.854 -4.493 8.996 1.00 95.56 90 LEU A C 1
ATOM 674 O O . LEU A 1 90 ? 13.625 -4.818 9.904 1.00 95.56 90 LEU A O 1
ATOM 678 N N . PRO A 1 91 ? 12.737 -3.210 8.589 1.00 94.31 91 PRO A N 1
ATOM 679 C CA . PRO A 1 91 ? 13.423 -2.102 9.254 1.00 94.31 91 PRO A CA 1
ATOM 680 C C . PRO A 1 91 ? 13.113 -2.043 10.753 1.00 94.31 91 PRO A C 1
ATOM 682 O O . PRO A 1 91 ? 11.988 -2.316 11.171 1.00 94.31 91 PRO A O 1
ATOM 685 N N . VAL A 1 92 ? 14.101 -1.663 11.563 1.00 95.00 92 VAL A N 1
ATOM 686 C CA . VAL A 1 92 ? 13.926 -1.526 13.015 1.00 95.00 92 VAL A CA 1
ATOM 687 C C . VAL A 1 92 ? 12.981 -0.363 13.306 1.00 95.00 92 VAL A C 1
ATOM 689 O O . VAL A 1 92 ? 13.217 0.748 12.843 1.00 95.00 92 VAL A O 1
ATOM 692 N N . LEU A 1 93 ? 11.937 -0.625 14.092 1.00 96.06 93 LEU A N 1
ATOM 693 C CA . LEU A 1 93 ? 10.990 0.397 14.530 1.00 96.06 93 LEU A CA 1
ATOM 694 C C . LEU A 1 93 ? 11.473 1.094 15.816 1.00 96.06 93 LEU A C 1
ATOM 696 O O . LEU A 1 93 ? 12.181 0.471 16.619 1.00 96.06 93 LEU A O 1
ATOM 700 N N . PRO A 1 94 ? 11.068 2.353 16.064 1.00 96.06 94 PRO A N 1
ATOM 701 C CA . PRO A 1 94 ? 11.315 3.028 17.333 1.00 96.06 94 PRO A CA 1
ATOM 702 C C . PRO A 1 94 ? 10.704 2.284 18.534 1.00 96.06 94 PRO A C 1
ATOM 704 O O . PRO A 1 94 ? 9.786 1.471 18.379 1.00 96.06 94 PRO A O 1
ATOM 707 N N . PRO A 1 95 ? 11.149 2.584 19.770 1.00 94.00 95 PRO A N 1
ATOM 708 C CA . PRO A 1 95 ? 10.523 2.042 20.973 1.00 94.00 95 PRO A CA 1
ATOM 709 C C . PRO A 1 95 ? 9.008 2.295 20.981 1.00 94.00 95 PRO A C 1
ATOM 711 O O . PRO A 1 95 ? 8.570 3.361 20.560 1.00 94.00 95 PRO A O 1
ATOM 714 N N . SER A 1 96 ? 8.227 1.340 21.501 1.00 93.00 96 SER A N 1
ATOM 715 C CA . SER A 1 96 ? 6.744 1.290 21.528 1.00 93.00 96 SER A CA 1
ATOM 716 C C . SER A 1 96 ? 6.031 0.902 20.228 1.00 93.00 96 SER A C 1
ATOM 718 O O . SER A 1 96 ? 4.860 0.532 20.290 1.00 93.00 96 SER A O 1
ATOM 720 N N . TRP A 1 97 ? 6.731 0.886 19.093 1.00 97.75 97 TRP A N 1
ATOM 721 C CA . TRP A 1 97 ? 6.167 0.450 17.820 1.00 97.75 97 TRP A CA 1
ATOM 722 C C . TRP A 1 97 ? 6.330 -1.049 17.589 1.00 97.75 97 TRP A C 1
ATOM 724 O O . TRP A 1 97 ? 7.310 -1.663 18.020 1.00 97.75 97 TRP A O 1
ATOM 734 N N . GLN A 1 98 ? 5.362 -1.653 16.901 1.00 97.56 98 GLN A N 1
ATOM 735 C CA . GLN A 1 98 ? 5.398 -3.070 16.540 1.00 97.56 98 GLN A CA 1
ATOM 736 C C . GLN A 1 98 ? 4.854 -3.290 15.134 1.00 97.56 98 GLN A C 1
ATOM 738 O O . GLN A 1 98 ? 3.883 -2.658 14.726 1.00 97.56 98 GLN A O 1
ATOM 743 N N . TYR A 1 99 ? 5.434 -4.244 14.412 1.00 98.25 99 TYR A N 1
ATOM 744 C CA . TYR A 1 99 ? 4.806 -4.746 13.197 1.00 98.25 99 TYR A CA 1
ATOM 745 C C . TYR A 1 99 ? 3.641 -5.672 13.523 1.00 98.25 99 TYR A C 1
ATOM 747 O O . TYR A 1 99 ? 3.618 -6.325 14.573 1.00 98.25 99 TYR A O 1
ATOM 755 N N . ARG A 1 100 ? 2.704 -5.781 12.580 1.00 98.44 100 ARG A N 1
ATOM 756 C CA . ARG A 1 100 ? 1.673 -6.808 12.591 1.00 98.44 100 ARG A CA 1
ATOM 757 C C . ARG A 1 100 ? 1.541 -7.508 11.250 1.00 98.44 100 ARG A C 1
ATOM 759 O O . ARG A 1 100 ? 1.274 -6.872 10.235 1.00 98.44 100 ARG A O 1
ATOM 766 N N . CYS A 1 101 ? 1.662 -8.829 11.302 1.00 98.12 101 CYS A N 1
ATOM 767 C CA . CYS A 1 101 ? 1.433 -9.733 10.184 1.00 98.12 101 CYS A CA 1
ATOM 768 C C . CYS A 1 101 ? 0.280 -10.680 10.499 1.00 98.12 101 CYS A C 1
ATOM 770 O O . CYS A 1 101 ? -0.074 -10.907 11.661 1.00 98.12 101 CYS A O 1
ATOM 772 N N . VAL A 1 102 ? -0.276 -11.260 9.442 1.00 98.50 102 VAL A N 1
ATOM 773 C CA . VAL A 1 102 ? -1.288 -12.313 9.521 1.00 98.50 102 VAL A CA 1
ATOM 774 C C . VAL A 1 102 ? -0.851 -13.521 8.686 1.00 98.50 102 VAL A C 1
ATOM 776 O O . VAL A 1 102 ? -0.054 -13.366 7.754 1.00 98.50 102 VAL A O 1
ATOM 779 N N . PRO A 1 103 ? -1.356 -14.734 8.968 1.00 98.12 103 PRO A N 1
ATOM 780 C CA . PRO A 1 103 ? -1.072 -15.901 8.142 1.00 98.12 103 PRO A CA 1
ATOM 781 C C . PRO A 1 103 ? -1.547 -15.716 6.695 1.00 98.12 103 PRO A C 1
ATOM 783 O O . PRO A 1 103 ? -2.500 -14.988 6.421 1.00 98.12 103 PRO A O 1
ATOM 786 N N . ALA A 1 104 ? -0.941 -16.447 5.755 1.00 97.31 104 ALA A N 1
ATOM 787 C CA . ALA A 1 104 ? -1.282 -16.355 4.329 1.00 97.31 104 ALA A CA 1
ATOM 788 C C . ALA A 1 104 ? -2.773 -16.613 4.028 1.00 97.31 104 ALA A C 1
ATOM 790 O O . ALA A 1 104 ? -3.323 -16.022 3.105 1.00 97.31 104 ALA A O 1
ATOM 791 N N . ALA A 1 105 ? -3.436 -17.457 4.827 1.00 97.88 105 ALA A N 1
ATOM 792 C CA . ALA A 1 105 ? -4.866 -17.746 4.700 1.00 97.88 105 ALA A CA 1
ATOM 793 C C . ALA A 1 105 ? -5.770 -16.545 5.034 1.00 97.88 105 ALA A C 1
ATOM 795 O O . ALA A 1 105 ? -6.913 -16.492 4.577 1.00 97.88 105 ALA A O 1
ATOM 796 N N . ASP A 1 106 ? -5.264 -15.597 5.822 1.00 98.25 106 ASP A N 1
ATOM 797 C CA . ASP A 1 106 ? -6.014 -14.433 6.283 1.00 98.25 106 ASP A CA 1
ATOM 798 C C . ASP A 1 106 ? -5.610 -13.154 5.556 1.00 98.25 106 ASP A C 1
ATOM 800 O O . ASP A 1 106 ? -6.419 -12.238 5.478 1.00 98.25 106 ASP A O 1
ATOM 804 N N . LEU A 1 107 ? -4.404 -13.109 4.974 1.00 98.25 107 LEU A N 1
ATOM 805 C CA . LEU A 1 107 ? -3.778 -11.917 4.395 1.00 98.25 107 LEU A CA 1
ATOM 806 C C . LEU A 1 107 ? -4.752 -11.030 3.617 1.00 98.25 107 LEU A C 1
ATOM 808 O O . LEU A 1 107 ? -4.860 -9.842 3.900 1.00 98.25 107 LEU A O 1
ATOM 812 N N . GLN A 1 108 ? -5.503 -11.616 2.687 1.00 98.50 108 GLN A N 1
ATOM 813 C CA . GLN A 1 108 ? -6.371 -10.872 1.778 1.00 98.50 108 GLN A CA 1
ATOM 814 C C . GLN A 1 108 ? -7.839 -10.768 2.227 1.00 98.50 108 GLN A C 1
ATOM 816 O O . GLN A 1 108 ? -8.687 -10.314 1.452 1.00 98.50 108 GLN A O 1
ATOM 821 N N . LYS A 1 109 ? -8.170 -11.192 3.453 1.00 98.62 109 LYS A N 1
ATOM 822 C CA . LYS A 1 109 ? -9.533 -11.108 3.990 1.00 98.62 109 LYS A CA 1
ATOM 823 C C . LYS A 1 109 ? -9.938 -9.666 4.280 1.00 98.62 109 LYS A C 1
ATOM 825 O O . LYS A 1 109 ? -9.125 -8.828 4.641 1.00 98.62 109 LYS A O 1
ATOM 830 N N . ILE A 1 110 ? -11.232 -9.403 4.149 1.00 98.56 110 ILE A N 1
ATOM 831 C CA . ILE A 1 110 ? -11.853 -8.072 4.275 1.00 98.56 110 ILE A CA 1
ATOM 832 C C . ILE A 1 110 ? -12.837 -7.991 5.456 1.00 98.56 110 ILE A C 1
ATOM 834 O O . ILE A 1 110 ? -13.622 -7.052 5.568 1.00 98.56 110 ILE A O 1
ATOM 838 N N . ASP A 1 111 ? -12.840 -9.005 6.316 1.00 97.94 111 ASP A N 1
ATOM 839 C CA . ASP A 1 111 ? -13.730 -9.171 7.471 1.00 97.94 111 ASP A CA 1
ATOM 840 C C . ASP A 1 111 ? -13.116 -8.642 8.783 1.00 97.94 111 ASP A C 1
ATOM 842 O O . ASP A 1 111 ? -13.682 -8.821 9.862 1.00 97.94 111 ASP A O 1
ATOM 846 N N . GLY A 1 112 ? -11.978 -7.949 8.687 1.00 97.56 112 GLY A N 1
ATOM 847 C CA . GLY A 1 112 ? -11.215 -7.417 9.814 1.00 97.56 112 GLY A CA 1
ATOM 848 C C . GLY A 1 112 ? -10.113 -8.343 10.324 1.00 97.56 112 GLY A C 1
ATOM 849 O O . GLY A 1 112 ? -9.371 -7.931 11.212 1.00 97.56 112 GLY A O 1
ATOM 850 N N . THR A 1 113 ? -9.963 -9.556 9.774 1.00 97.94 113 THR A N 1
ATOM 851 C CA . THR A 1 113 ? -8.842 -10.451 10.119 1.00 97.94 113 THR A CA 1
ATOM 852 C C . THR A 1 113 ? -7.690 -10.406 9.113 1.00 97.94 113 THR A C 1
ATOM 854 O O . THR A 1 113 ? -6.716 -11.133 9.289 1.00 97.94 113 THR A O 1
ATOM 857 N N . GLY A 1 114 ? -7.805 -9.610 8.046 1.00 98.31 114 GLY A N 1
ATOM 858 C CA . GLY A 1 114 ? -6.741 -9.422 7.060 1.00 98.31 114 GLY A CA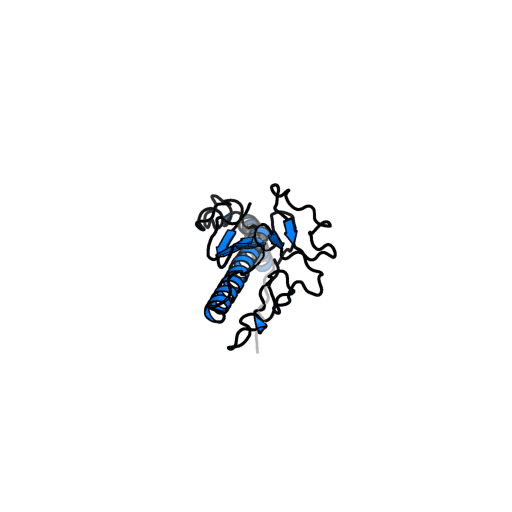 1
ATOM 859 C C . GLY A 1 114 ? -5.634 -8.485 7.529 1.00 98.31 114 GLY A C 1
ATOM 860 O O . GLY A 1 114 ? -5.609 -8.054 8.683 1.00 98.31 114 GLY A O 1
ATOM 861 N N . TRP A 1 115 ? -4.706 -8.157 6.623 1.00 98.31 115 TRP A N 1
ATOM 862 C CA . TRP A 1 115 ? -3.607 -7.248 6.965 1.00 98.31 115 TRP A CA 1
ATOM 863 C C . TRP A 1 115 ? -4.095 -5.828 7.281 1.00 98.31 115 TRP A C 1
ATOM 865 O O . TRP A 1 115 ? -3.486 -5.155 8.098 1.00 98.31 115 TRP A O 1
ATOM 875 N N . VAL A 1 116 ? -5.234 -5.398 6.731 1.00 98.56 116 VAL A N 1
ATOM 876 C CA . VAL A 1 116 ? -5.948 -4.205 7.209 1.00 98.56 116 VAL A CA 1
ATOM 877 C C . VAL A 1 116 ? -6.978 -4.642 8.263 1.00 98.56 116 VAL A C 1
ATOM 879 O O . VAL A 1 116 ? -7.880 -5.418 7.933 1.00 98.56 116 VAL A O 1
ATOM 882 N N . PRO A 1 117 ? -6.918 -4.136 9.510 1.00 98.06 117 PRO A N 1
ATOM 883 C CA . PRO A 1 117 ? -7.765 -4.571 10.628 1.00 98.06 117 PRO A CA 1
ATOM 884 C C . PRO A 1 117 ? -9.183 -3.963 10.591 1.00 98.06 117 PRO A C 1
ATOM 886 O O . PRO A 1 117 ? -9.765 -3.650 11.629 1.00 98.06 117 PRO A O 1
ATOM 889 N N . ILE A 1 118 ? -9.747 -3.766 9.398 1.00 98.25 118 ILE A N 1
ATOM 890 C CA . ILE A 1 118 ? -11.058 -3.143 9.185 1.00 98.25 118 ILE A CA 1
ATOM 891 C C . ILE A 1 118 ? -12.014 -4.171 8.585 1.00 98.25 118 ILE A C 1
ATOM 893 O O . ILE A 1 118 ? -11.711 -4.822 7.585 1.00 98.25 118 ILE A O 1
ATOM 897 N N . ASN A 1 119 ? -13.203 -4.298 9.177 1.00 97.62 119 ASN A N 1
ATOM 898 C CA . ASN A 1 119 ? -14.244 -5.178 8.658 1.00 97.62 119 ASN A CA 1
ATOM 899 C C . ASN A 1 119 ? -15.102 -4.465 7.602 1.00 97.62 119 ASN A C 1
ATOM 901 O O . ASN A 1 119 ? -16.195 -3.962 7.889 1.00 97.62 119 ASN A O 1
ATOM 905 N N . PHE A 1 120 ? -14.625 -4.475 6.360 1.00 98.06 120 PHE A N 1
ATOM 906 C CA . PHE A 1 120 ? -15.333 -3.929 5.203 1.00 98.06 120 PHE A CA 1
ATOM 907 C C . PHE A 1 120 ? -16.631 -4.681 4.875 1.00 98.06 120 PHE A C 1
ATOM 909 O O . PHE A 1 120 ? -17.542 -4.085 4.303 1.00 98.06 120 PHE A O 1
ATOM 916 N N . THR A 1 121 ? -16.780 -5.951 5.278 1.00 97.44 121 THR A N 1
ATOM 917 C CA . THR A 1 121 ? -18.045 -6.695 5.080 1.00 97.44 121 THR A CA 1
ATOM 918 C C . THR A 1 121 ? -19.204 -6.145 5.909 1.00 97.44 121 THR A C 1
ATOM 920 O O . THR A 1 121 ? -20.366 -6.387 5.594 1.00 97.44 121 THR A O 1
ATOM 923 N N . SER A 1 122 ? -18.907 -5.363 6.951 1.00 96.19 122 SER A N 1
ATOM 924 C CA . SER A 1 122 ? -19.926 -4.746 7.803 1.00 96.19 122 SER A CA 1
ATOM 925 C C . SER A 1 122 ? -20.585 -3.502 7.189 1.00 96.19 122 SER A C 1
ATOM 927 O O . SER A 1 122 ? -21.514 -2.952 7.793 1.00 96.19 122 SER A O 1
ATOM 929 N N . ILE A 1 123 ? -20.119 -3.041 6.022 1.00 96.06 123 ILE A N 1
ATOM 930 C CA . ILE A 1 123 ? -20.697 -1.906 5.297 1.00 96.06 123 ILE A CA 1
ATOM 931 C C . ILE A 1 123 ? -22.069 -2.307 4.745 1.00 96.06 123 ILE A C 1
ATOM 933 O O . ILE A 1 123 ? -22.194 -3.249 3.967 1.00 96.06 123 ILE A O 1
ATOM 937 N N . SER A 1 124 ? -23.116 -1.570 5.125 1.00 92.62 124 SER A N 1
ATOM 938 C CA . SER A 1 124 ? -24.505 -1.929 4.788 1.00 92.62 124 SER A CA 1
ATOM 939 C C . SER A 1 124 ? -24.828 -1.900 3.290 1.00 92.62 124 SER A C 1
ATOM 941 O O . SER A 1 124 ? -25.732 -2.608 2.856 1.00 92.62 124 SER A O 1
ATOM 943 N N . SER A 1 125 ? -24.099 -1.114 2.493 1.00 91.31 125 SER A N 1
ATOM 944 C CA . SER A 1 125 ? -24.226 -1.074 1.028 1.00 91.31 125 SER A CA 1
ATOM 945 C C . SER A 1 125 ? -23.470 -2.199 0.308 1.00 91.31 125 SER A C 1
ATOM 947 O O . SER A 1 125 ? -23.479 -2.238 -0.919 1.00 91.31 125 SER A O 1
ATOM 949 N N . GLY A 1 126 ? -22.817 -3.100 1.049 1.00 92.94 126 GLY A N 1
ATOM 950 C CA . GLY A 1 126 ? -21.945 -4.144 0.517 1.00 92.94 126 GLY A CA 1
ATOM 951 C C . GLY A 1 126 ? -20.460 -3.791 0.624 1.00 92.94 126 GLY A C 1
ATOM 952 O O . GLY A 1 126 ? -20.087 -2.624 0.765 1.00 92.94 126 GLY A O 1
ATOM 953 N N . ALA A 1 127 ? -19.614 -4.823 0.571 1.00 94.44 127 ALA A N 1
ATOM 954 C CA . ALA A 1 127 ? -18.169 -4.664 0.677 1.00 94.44 127 ALA A CA 1
ATOM 955 C C . ALA A 1 127 ? -17.591 -3.966 -0.577 1.00 94.44 127 ALA A C 1
ATOM 957 O O . ALA A 1 127 ? -17.836 -4.434 -1.690 1.00 94.44 127 ALA A O 1
ATOM 958 N N . PRO A 1 128 ? -16.803 -2.884 -0.423 1.00 94.50 128 PRO A N 1
ATOM 959 C CA . PRO A 1 128 ? -16.200 -2.143 -1.538 1.00 94.50 128 PRO A CA 1
ATOM 960 C C . PRO A 1 128 ? -15.044 -2.883 -2.222 1.00 94.50 128 PRO A C 1
ATOM 962 O O . PRO A 1 128 ? -14.663 -2.533 -3.335 1.00 94.50 128 PRO A O 1
ATOM 965 N N . LEU A 1 129 ? -14.480 -3.894 -1.560 1.00 96.12 129 LEU A N 1
ATOM 966 C CA . LEU A 1 129 ? -13.375 -4.711 -2.050 1.00 96.12 129 LEU A CA 1
ATOM 967 C C . LEU A 1 129 ? -13.809 -6.176 -2.063 1.00 96.12 129 LEU A C 1
ATOM 969 O O . LEU A 1 129 ? -14.535 -6.607 -1.171 1.00 96.12 129 LEU A O 1
ATOM 973 N N . ALA A 1 130 ? -13.332 -6.948 -3.040 1.00 96.81 130 ALA A N 1
ATOM 974 C CA . ALA A 1 130 ? -13.487 -8.405 -3.035 1.00 96.81 130 ALA A CA 1
ATOM 975 C C . ALA A 1 130 ? -12.450 -9.083 -2.123 1.00 96.81 130 ALA A C 1
ATOM 977 O O . ALA A 1 130 ? -12.750 -10.067 -1.454 1.00 96.81 130 ALA A O 1
ATOM 978 N N . THR A 1 131 ? -11.234 -8.535 -2.094 1.00 98.25 131 THR A N 1
ATOM 979 C CA . THR A 1 131 ? -10.083 -8.993 -1.306 1.00 98.25 131 THR A CA 1
ATOM 980 C C . THR A 1 131 ? -9.164 -7.805 -1.034 1.00 98.25 131 THR A C 1
ATOM 982 O O . THR A 1 131 ? -9.114 -6.890 -1.860 1.00 98.25 131 THR A O 1
ATOM 985 N N . LEU A 1 132 ? -8.384 -7.825 0.050 1.00 98.62 132 LEU A N 1
ATOM 986 C CA . LEU A 1 132 ? -7.303 -6.851 0.214 1.00 98.62 132 LEU A CA 1
ATOM 987 C C . LEU A 1 132 ? -6.203 -7.116 -0.825 1.00 98.62 132 LEU A C 1
ATOM 989 O O . LEU A 1 132 ? -5.774 -8.269 -0.982 1.00 98.62 132 LEU A O 1
ATOM 993 N N . PRO A 1 133 ? -5.734 -6.088 -1.547 1.00 98.38 133 PRO A N 1
ATOM 994 C CA . PRO A 1 133 ? -4.643 -6.260 -2.487 1.00 98.38 133 PRO A CA 1
ATOM 995 C C . PRO A 1 133 ? -3.324 -6.503 -1.740 1.00 98.38 133 PRO A C 1
ATOM 997 O O . PRO A 1 133 ? -3.189 -6.225 -0.546 1.00 98.38 133 PRO A O 1
ATOM 1000 N N . ILE A 1 134 ? -2.362 -7.056 -2.471 1.00 98.12 134 ILE A N 1
ATOM 1001 C CA . ILE A 1 134 ? -0.972 -7.236 -2.049 1.00 98.12 134 ILE A CA 1
ATOM 1002 C C . ILE A 1 134 ? -0.076 -6.721 -3.168 1.00 98.12 134 ILE A C 1
ATOM 1004 O O . ILE A 1 134 ? -0.467 -6.755 -4.341 1.00 98.12 134 ILE A O 1
ATOM 1008 N N . ASP A 1 135 ? 1.117 -6.271 -2.802 1.00 97.75 135 ASP A N 1
ATOM 1009 C CA . ASP A 1 135 ? 2.100 -5.780 -3.758 1.00 97.75 135 ASP A CA 1
ATOM 1010 C C . ASP A 1 135 ? 2.413 -6.839 -4.840 1.00 97.75 135 ASP A C 1
ATOM 1012 O O . ASP A 1 135 ? 2.533 -8.025 -4.523 1.00 97.75 135 ASP A O 1
ATOM 1016 N N . PRO A 1 136 ? 2.561 -6.461 -6.125 1.00 95.44 136 PRO A N 1
ATOM 1017 C CA . PRO A 1 136 ? 2.846 -7.421 -7.193 1.00 95.44 136 PRO A CA 1
ATOM 1018 C C . PRO A 1 136 ? 4.184 -8.169 -7.061 1.00 95.44 136 PRO A C 1
ATOM 1020 O O . PRO A 1 136 ? 4.309 -9.277 -7.581 1.00 95.44 136 PRO A O 1
ATOM 1023 N N . ALA A 1 137 ? 5.189 -7.556 -6.438 1.00 94.75 137 ALA A N 1
ATOM 1024 C CA . ALA A 1 137 ? 6.477 -8.165 -6.118 1.00 94.75 137 ALA A CA 1
ATOM 1025 C C . ALA A 1 137 ? 6.483 -8.794 -4.713 1.00 94.75 137 ALA A C 1
ATOM 1027 O O . ALA A 1 137 ? 7.147 -9.812 -4.521 1.00 94.75 137 ALA A O 1
ATOM 1028 N N . ASN A 1 138 ? 5.718 -8.225 -3.773 1.00 93.25 138 ASN A N 1
ATOM 1029 C CA . ASN A 1 138 ? 5.514 -8.713 -2.404 1.00 93.25 138 ASN A CA 1
ATOM 1030 C C . ASN A 1 138 ? 6.824 -9.091 -1.691 1.00 93.25 138 ASN A C 1
ATOM 1032 O O . ASN A 1 138 ? 7.022 -10.233 -1.264 1.00 93.25 138 ASN A O 1
ATOM 1036 N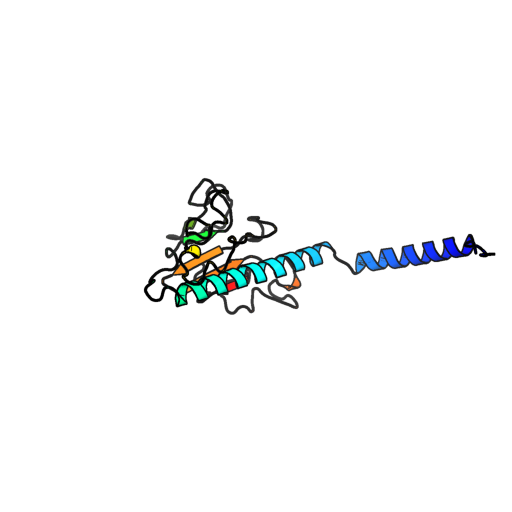 N . ALA A 1 139 ? 7.747 -8.135 -1.613 1.00 94.06 139 ALA A N 1
ATOM 1037 C CA . ALA A 1 139 ? 9.106 -8.343 -1.136 1.00 94.06 139 ALA A CA 1
ATOM 1038 C C . ALA A 1 139 ? 9.525 -7.268 -0.128 1.00 94.06 139 ALA A C 1
ATOM 1040 O O . ALA A 1 139 ? 9.221 -6.089 -0.277 1.00 94.06 139 ALA A O 1
ATOM 1041 N N . VAL A 1 140 ? 10.305 -7.668 0.881 1.00 95.38 140 VAL A N 1
ATOM 1042 C CA . VAL A 1 140 ? 10.856 -6.734 1.880 1.00 95.38 140 VAL A CA 1
ATOM 1043 C C . VAL A 1 140 ? 11.809 -5.718 1.237 1.00 95.38 140 VAL A C 1
ATOM 1045 O O . VAL A 1 140 ? 11.858 -4.554 1.638 1.00 95.38 140 VAL A O 1
ATOM 1048 N N . ALA A 1 141 ? 12.562 -6.152 0.223 1.00 94.25 141 ALA A N 1
ATOM 1049 C CA . ALA A 1 141 ? 13.492 -5.301 -0.503 1.00 94.25 141 ALA A CA 1
ATOM 1050 C C . ALA A 1 141 ? 12.751 -4.143 -1.188 1.00 94.25 141 ALA A C 1
ATOM 1052 O O . ALA A 1 141 ? 11.772 -4.356 -1.896 1.00 94.25 141 ALA A O 1
ATOM 1053 N N . GLY A 1 142 ? 13.230 -2.916 -0.972 1.00 92.88 142 GLY A N 1
ATOM 1054 C CA . GLY A 1 142 ? 12.609 -1.714 -1.532 1.00 92.88 142 GLY A CA 1
ATOM 1055 C C . GLY A 1 142 ? 11.218 -1.401 -0.974 1.00 92.88 142 GLY A C 1
ATOM 1056 O O . GLY A 1 142 ? 10.501 -0.638 -1.604 1.00 92.88 142 GLY A O 1
ATOM 1057 N N . ALA A 1 143 ? 10.828 -1.992 0.165 1.00 95.25 143 ALA A N 1
ATOM 1058 C CA . ALA A 1 143 ? 9.496 -1.834 0.753 1.00 95.25 143 ALA A CA 1
ATOM 1059 C C . ALA A 1 143 ? 8.354 -2.131 -0.242 1.00 95.25 143 ALA A C 1
ATOM 1061 O O . ALA A 1 143 ? 7.358 -1.414 -0.296 1.00 95.25 143 ALA A O 1
ATOM 1062 N N . GLN A 1 144 ? 8.513 -3.189 -1.044 1.00 96.44 144 GLN A N 1
ATOM 1063 C CA . GLN A 1 144 ? 7.534 -3.645 -2.036 1.00 96.44 144 GLN A CA 1
ATOM 1064 C C . GLN A 1 144 ? 6.433 -4.477 -1.359 1.00 96.44 144 GLN A C 1
ATOM 1066 O O . GLN A 1 144 ? 6.248 -5.662 -1.643 1.00 96.44 144 GLN A O 1
ATOM 1071 N N . TYR A 1 145 ? 5.758 -3.858 -0.397 1.00 97.94 145 TYR A N 1
ATOM 1072 C CA . TYR A 1 145 ? 4.598 -4.346 0.340 1.00 97.94 145 TYR A CA 1
ATOM 1073 C C . TYR A 1 145 ? 3.809 -3.134 0.842 1.00 97.94 145 TYR A C 1
ATOM 1075 O O . TYR A 1 145 ? 4.363 -2.047 1.001 1.00 97.94 145 TYR A O 1
ATOM 1083 N N . TYR A 1 146 ? 2.520 -3.318 1.110 1.00 98.62 146 TYR A N 1
ATOM 1084 C CA . TYR A 1 146 ? 1.668 -2.248 1.614 1.00 98.62 146 TYR A CA 1
ATOM 1085 C C . TYR A 1 146 ? 1.731 -2.180 3.133 1.00 98.62 146 TYR A C 1
ATOM 1087 O O . TYR A 1 146 ? 1.770 -3.210 3.814 1.00 98.62 146 TYR A O 1
ATOM 1095 N N . MET A 1 147 ? 1.723 -0.962 3.657 1.00 98.31 147 MET A N 1
ATOM 1096 C CA . MET A 1 147 ? 1.640 -0.677 5.081 1.00 98.31 147 MET A CA 1
ATOM 1097 C C . MET A 1 147 ? 0.348 0.061 5.379 1.00 98.31 147 MET A C 1
ATOM 1099 O O . MET A 1 147 ? -0.117 0.852 4.566 1.00 98.31 147 MET A O 1
ATOM 1103 N N . PHE A 1 148 ? -0.226 -0.216 6.542 1.00 98.75 148 PHE A N 1
ATOM 1104 C CA . PHE A 1 148 ? -1.355 0.512 7.094 1.00 98.75 148 PHE A CA 1
ATOM 1105 C C . PHE A 1 148 ? -1.047 0.874 8.541 1.00 98.75 148 PHE A C 1
ATOM 1107 O O . PHE A 1 148 ? -0.676 0.013 9.344 1.00 98.75 148 PHE A O 1
ATOM 1114 N N . ILE A 1 149 ? -1.223 2.146 8.870 1.00 98.56 149 ILE A N 1
ATOM 1115 C CA . ILE A 1 149 ? -1.018 2.691 10.209 1.00 98.56 149 ILE A CA 1
ATOM 1116 C C . ILE A 1 149 ? -2.246 3.522 10.548 1.00 98.56 149 ILE A C 1
ATOM 1118 O O . ILE A 1 149 ? -2.761 4.252 9.705 1.00 98.56 149 ILE A O 1
ATOM 1122 N N . ALA A 1 150 ? -2.740 3.403 11.779 1.00 98.19 150 ALA A N 1
ATOM 1123 C CA . ALA A 1 150 ? -3.906 4.145 12.235 1.00 98.19 150 ALA A CA 1
ATOM 1124 C C . ALA A 1 150 ? -3.685 4.760 13.615 1.00 98.19 150 ALA A C 1
ATOM 1126 O O . ALA A 1 150 ? -3.022 4.183 14.475 1.00 98.19 150 ALA A O 1
ATOM 1127 N N . SER A 1 151 ? -4.296 5.921 13.827 1.00 97.19 151 SER A N 1
ATOM 1128 C CA . SER A 1 151 ? -4.393 6.593 15.121 1.00 97.19 151 SER A CA 1
ATOM 1129 C C . SER A 1 151 ? -5.756 7.274 15.202 1.00 97.19 151 SER A C 1
ATOM 1131 O O . SER A 1 151 ? -6.045 8.218 14.456 1.00 97.19 151 SER A O 1
ATOM 1133 N N . GLY A 1 152 ? -6.654 6.756 16.043 1.00 96.69 152 GLY A N 1
ATOM 1134 C CA . GLY A 1 152 ? -8.047 7.172 16.021 1.00 96.69 152 GLY A CA 1
ATOM 1135 C C . GLY A 1 152 ? -8.709 6.832 14.687 1.00 96.69 152 GLY A C 1
ATOM 1136 O O . GLY A 1 152 ? -8.586 5.738 14.130 1.00 96.69 152 GLY A O 1
ATOM 1137 N N . ARG A 1 153 ? -9.394 7.831 14.129 1.00 96.62 153 ARG A N 1
ATOM 1138 C CA . ARG A 1 153 ? -10.031 7.765 12.804 1.00 96.62 153 ARG A CA 1
ATOM 1139 C C . ARG A 1 153 ? -9.104 8.186 11.664 1.00 96.62 153 ARG A C 1
ATOM 1141 O O . ARG A 1 153 ? -9.570 8.323 10.534 1.00 96.62 153 ARG A O 1
ATOM 1148 N N . LYS A 1 154 ? -7.838 8.471 11.966 1.00 97.69 154 LYS A N 1
ATOM 1149 C CA . LYS A 1 154 ? -6.828 8.846 10.983 1.00 97.69 154 LYS A CA 1
ATOM 1150 C C . LYS A 1 154 ? -5.988 7.637 10.624 1.00 97.69 154 LYS A C 1
ATOM 1152 O O . LYS A 1 154 ? -5.790 6.750 11.452 1.00 97.69 154 LYS A O 1
ATOM 1157 N N . TYR A 1 155 ? -5.534 7.613 9.384 1.00 98.38 155 TYR A N 1
ATOM 1158 C CA . TYR A 1 155 ? -4.741 6.522 8.858 1.00 98.38 155 TYR A CA 1
ATOM 1159 C C . TYR A 1 155 ? -3.831 6.988 7.734 1.00 98.38 155 TYR A C 1
ATOM 1161 O O . TYR A 1 155 ? -4.118 7.989 7.069 1.00 98.38 155 TYR A O 1
ATOM 1169 N N . GLU A 1 156 ? -2.802 6.185 7.530 1.00 98.44 156 GLU A N 1
ATOM 1170 C CA . GLU A 1 156 ? -1.807 6.288 6.481 1.00 98.44 156 GLU A CA 1
ATOM 1171 C C . GLU A 1 156 ? -1.648 4.912 5.837 1.00 98.44 156 GLU A C 1
ATOM 1173 O O . GLU A 1 156 ? -1.671 3.874 6.510 1.00 98.44 156 GLU A O 1
ATOM 1178 N N . LEU A 1 157 ? -1.530 4.919 4.519 1.00 98.56 157 LEU A N 1
ATOM 1179 C CA . LEU A 1 157 ? -1.199 3.793 3.675 1.00 98.56 157 LEU A CA 1
ATOM 1180 C C . LEU A 1 157 ? 0.070 4.143 2.917 1.00 98.56 157 LEU A C 1
ATOM 1182 O O . LEU A 1 157 ? 0.138 5.211 2.313 1.00 98.56 157 LEU A O 1
ATOM 1186 N N . SER A 1 158 ? 1.031 3.228 2.881 1.00 98.06 158 SER A N 1
ATOM 1187 C CA . SER A 1 158 ? 2.278 3.493 2.172 1.00 98.06 158 SER A CA 1
ATOM 1188 C C . SER A 1 158 ? 2.880 2.264 1.499 1.00 98.06 158 SER A C 1
ATOM 1190 O O . SER A 1 158 ? 2.579 1.117 1.844 1.00 98.06 158 SER A O 1
ATOM 1192 N N . SER A 1 159 ? 3.698 2.511 0.474 1.00 97.75 159 SER A N 1
ATOM 1193 C CA . SER A 1 159 ? 4.422 1.492 -0.297 1.00 97.75 159 SER A CA 1
ATOM 1194 C C . SER A 1 159 ? 5.665 2.085 -0.949 1.00 97.75 159 SER A C 1
ATOM 1196 O O . SER A 1 159 ? 5.636 3.213 -1.435 1.00 97.75 159 SER A O 1
ATOM 1198 N N . GLY A 1 160 ? 6.737 1.303 -1.071 1.00 96.81 160 GLY A N 1
ATOM 1199 C CA . GLY A 1 160 ? 7.878 1.683 -1.904 1.00 96.81 160 GLY A CA 1
ATOM 1200 C C . GLY A 1 160 ? 7.544 1.652 -3.400 1.00 96.81 160 GLY A C 1
ATOM 1201 O O . GLY A 1 160 ? 6.783 0.793 -3.856 1.00 96.81 160 GLY A O 1
ATOM 1202 N N . MET A 1 161 ? 8.129 2.581 -4.162 1.00 97.31 161 MET A N 1
ATOM 1203 C CA . MET A 1 161 ? 8.062 2.621 -5.630 1.00 97.31 161 MET A CA 1
ATOM 1204 C C . MET A 1 161 ? 9.325 2.021 -6.258 1.00 97.31 161 MET A C 1
ATOM 1206 O O . MET A 1 161 ? 10.411 2.060 -5.680 1.00 97.31 161 MET A O 1
ATOM 1210 N N . GLU A 1 162 ? 9.195 1.453 -7.456 1.00 95.81 162 GLU A N 1
ATOM 1211 C CA . GLU A 1 162 ? 10.299 0.791 -8.158 1.00 95.81 162 GLU A CA 1
ATOM 1212 C C . GLU A 1 162 ? 10.866 1.582 -9.330 1.00 95.81 162 GLU A C 1
ATOM 1214 O O . GLU A 1 162 ? 12.059 1.466 -9.623 1.00 95.81 162 GLU A O 1
ATOM 1219 N N . ALA A 1 163 ? 10.018 2.300 -10.061 1.00 96.50 163 ALA A N 1
ATOM 1220 C CA . ALA A 1 163 ? 10.426 3.009 -11.257 1.00 96.50 163 ALA A CA 1
ATOM 1221 C C . ALA A 1 163 ? 11.225 4.251 -10.872 1.00 96.50 163 ALA A C 1
ATOM 1223 O O . ALA A 1 163 ? 10.774 5.065 -10.065 1.00 96.50 163 ALA A O 1
ATOM 1224 N N . ALA A 1 164 ? 12.376 4.444 -11.514 1.00 95.50 164 ALA A N 1
ATOM 1225 C CA . ALA A 1 164 ? 13.255 5.583 -11.264 1.00 95.50 164 ALA A CA 1
ATOM 1226 C C . ALA A 1 164 ? 12.516 6.917 -11.436 1.00 95.50 164 ALA A C 1
ATOM 1228 O O . ALA A 1 164 ? 12.786 7.879 -10.725 1.00 95.50 164 ALA A O 1
ATOM 1229 N N . ARG A 1 165 ? 11.536 6.959 -12.345 1.00 95.50 165 ARG A N 1
ATOM 1230 C CA . ARG A 1 165 ? 10.711 8.146 -12.565 1.00 95.50 165 ARG A CA 1
ATOM 1231 C C . ARG A 1 165 ? 9.758 8.499 -11.428 1.00 95.50 165 ARG A C 1
ATOM 1233 O O . ARG A 1 165 ? 9.381 9.657 -11.340 1.00 95.50 165 ARG A O 1
ATOM 1240 N N . HIS A 1 166 ? 9.330 7.522 -10.630 1.00 97.06 166 HIS A N 1
ATOM 1241 C CA . HIS A 1 166 ? 8.409 7.730 -9.508 1.00 97.06 166 HIS A CA 1
ATOM 1242 C C . HIS A 1 166 ? 9.147 7.925 -8.179 1.00 97.06 166 HIS A C 1
ATOM 1244 O O . HIS A 1 166 ? 8.521 8.294 -7.192 1.00 97.06 166 HIS A O 1
ATOM 1250 N N . MET A 1 167 ? 10.457 7.669 -8.147 1.00 95.62 167 MET A N 1
ATOM 1251 C CA . MET A 1 167 ? 11.316 7.934 -6.994 1.00 95.62 167 MET A CA 1
ATOM 1252 C C . MET A 1 167 ? 11.600 9.433 -6.835 1.00 95.62 167 MET A C 1
ATOM 1254 O O . MET A 1 167 ? 11.391 10.216 -7.766 1.00 95.62 167 MET A O 1
ATOM 1258 N N . SER A 1 168 ? 12.141 9.800 -5.668 1.00 95.88 168 SER A N 1
ATOM 1259 C CA . SER A 1 168 ? 12.519 11.176 -5.350 1.00 95.88 168 SER A CA 1
ATOM 1260 C C . SER A 1 168 ? 13.448 11.767 -6.417 1.00 95.88 168 SER A C 1
ATOM 1262 O O . SER A 1 168 ? 14.493 11.192 -6.739 1.00 95.88 168 SER A O 1
ATOM 1264 N N . GLY A 1 169 ? 13.055 12.907 -6.988 1.00 94.06 169 GLY A N 1
ATOM 1265 C CA . GLY A 1 169 ? 13.787 13.592 -8.057 1.00 94.06 169 GLY A CA 1
ATOM 1266 C C . GLY A 1 169 ? 13.565 13.030 -9.469 1.00 94.06 169 GLY A C 1
ATOM 1267 O O . GLY A 1 169 ? 14.207 13.501 -10.411 1.00 94.06 169 GLY A O 1
ATOM 1268 N N . GLY A 1 170 ? 12.677 12.046 -9.638 1.00 95.19 170 GLY A N 1
ATOM 1269 C CA . GLY A 1 170 ? 12.243 11.542 -10.942 1.00 95.19 170 GLY A CA 1
ATOM 1270 C C . GLY A 1 170 ? 11.328 12.518 -11.700 1.00 95.19 170 GLY A C 1
ATOM 1271 O O . GLY A 1 170 ? 10.744 13.434 -11.127 1.00 95.19 170 GLY A O 1
ATOM 1272 N N . ASP A 1 171 ? 11.161 12.323 -13.014 1.00 94.88 171 ASP A N 1
ATOM 1273 C CA . ASP A 1 171 ? 10.322 13.187 -13.869 1.00 94.88 171 ASP A CA 1
ATOM 1274 C C . ASP A 1 171 ? 8.814 13.067 -13.590 1.00 94.88 171 ASP A C 1
ATOM 1276 O O . ASP A 1 171 ? 8.027 13.901 -14.037 1.00 94.88 171 ASP A O 1
ATOM 1280 N N . ALA A 1 172 ? 8.408 12.024 -12.869 1.00 95.62 172 ALA A N 1
ATOM 1281 C CA . ALA A 1 172 ? 7.043 11.787 -12.425 1.00 95.62 172 ALA A CA 1
ATOM 1282 C C . ALA A 1 172 ? 7.022 11.398 -10.940 1.00 95.62 172 ALA A C 1
ATOM 1284 O O . ALA A 1 172 ? 6.249 10.517 -10.564 1.00 95.62 172 ALA A O 1
ATOM 1285 N N . ASP A 1 173 ? 7.895 12.022 -10.141 1.00 96.12 173 ASP A N 1
ATOM 1286 C CA . ASP A 1 173 ? 8.095 11.749 -8.716 1.00 96.12 173 ASP A CA 1
ATOM 1287 C C . ASP A 1 173 ? 6.758 11.586 -7.983 1.00 96.12 173 ASP A C 1
ATOM 1289 O O . ASP A 1 173 ? 5.857 12.419 -8.113 1.00 96.12 173 ASP A O 1
ATOM 1293 N N . LYS A 1 174 ? 6.618 10.471 -7.265 1.00 96.31 174 LYS A N 1
ATOM 1294 C CA . LYS A 1 174 ? 5.430 10.136 -6.480 1.00 96.31 174 LYS A CA 1
ATOM 1295 C C . LYS A 1 174 ? 5.677 10.122 -4.989 1.00 96.31 174 LYS A C 1
ATOM 1297 O O . LYS A 1 174 ? 4.702 10.215 -4.272 1.00 96.31 174 LYS A O 1
ATOM 1302 N N . VAL A 1 175 ? 6.923 10.006 -4.552 1.00 95.81 175 VAL A N 1
ATOM 1303 C CA . VAL A 1 175 ? 7.265 9.740 -3.151 1.00 95.81 175 VAL A CA 1
ATOM 1304 C C . VAL A 1 175 ? 7.659 11.000 -2.391 1.00 95.81 175 VAL A C 1
ATOM 1306 O O . VAL A 1 175 ? 7.621 11.009 -1.179 1.00 95.81 175 VAL A O 1
ATOM 1309 N N . SER A 1 176 ? 8.076 12.072 -3.078 1.00 94.38 176 SER A N 1
ATOM 1310 C CA . SER A 1 176 ? 8.435 13.337 -2.410 1.00 94.38 176 SER A CA 1
ATOM 1311 C C . SER A 1 176 ? 7.424 14.468 -2.627 1.00 94.38 176 SER A C 1
ATOM 1313 O O . SER A 1 176 ? 7.645 15.601 -2.198 1.00 94.38 176 SER A O 1
ATOM 1315 N N . THR A 1 177 ? 6.323 14.179 -3.327 1.00 92.31 177 THR A N 1
ATOM 1316 C CA . THR A 1 177 ? 5.311 15.167 -3.747 1.00 92.31 177 THR A CA 1
ATOM 1317 C C . THR A 1 177 ? 3.884 14.787 -3.347 1.00 92.31 177 THR A C 1
ATOM 1319 O O . THR A 1 177 ? 2.923 15.349 -3.869 1.00 92.31 177 THR A O 1
ATOM 1322 N N . ASP A 1 178 ? 3.738 13.827 -2.439 1.00 90.12 178 ASP A N 1
ATOM 1323 C CA . ASP A 1 178 ? 2.476 13.271 -1.944 1.00 90.12 178 ASP A CA 1
ATOM 1324 C C . ASP A 1 178 ? 2.013 13.874 -0.606 1.00 90.12 178 ASP A C 1
ATOM 1326 O O . ASP A 1 178 ? 1.061 13.377 -0.013 1.00 90.12 178 ASP A O 1
ATOM 1330 N N . ASP A 1 179 ? 2.629 14.981 -0.175 1.00 91.50 179 ASP A N 1
ATOM 1331 C CA . ASP A 1 179 ? 2.337 15.716 1.067 1.00 91.50 179 ASP A CA 1
ATOM 1332 C C . ASP A 1 179 ? 2.606 14.928 2.374 1.00 91.50 179 ASP A C 1
ATOM 1334 O O . ASP A 1 179 ? 2.192 15.376 3.450 1.00 91.50 179 ASP A O 1
ATOM 1338 N N . GLY A 1 180 ? 3.296 13.782 2.292 1.00 93.38 180 GLY A N 1
ATOM 1339 C CA . GLY A 1 180 ? 3.760 12.984 3.432 1.00 93.38 180 GLY A CA 1
ATOM 1340 C C . GLY A 1 180 ? 5.135 13.391 3.974 1.00 93.38 180 GLY A C 1
ATOM 1341 O O . GLY A 1 180 ? 5.695 14.425 3.583 1.00 93.38 180 GLY A O 1
ATOM 1342 N N . ASP A 1 181 ? 5.668 12.610 4.919 1.00 93.44 181 ASP A N 1
ATOM 1343 C CA . ASP A 1 181 ? 6.985 12.833 5.531 1.00 93.44 181 ASP A CA 1
ATOM 1344 C C . ASP A 1 181 ? 8.073 11.818 5.136 1.00 93.44 181 ASP A C 1
ATOM 1346 O O . ASP A 1 181 ? 9.260 12.090 5.369 1.00 93.44 181 ASP A O 1
ATOM 1350 N N . ASP A 1 182 ? 7.733 10.725 4.449 1.00 94.00 182 ASP A N 1
ATOM 1351 C CA . ASP A 1 182 ? 8.682 9.737 3.938 1.00 94.00 182 ASP A CA 1
ATOM 1352 C C . ASP A 1 182 ? 8.919 9.886 2.430 1.00 94.00 182 ASP A C 1
ATOM 1354 O O . ASP A 1 182 ? 8.352 9.190 1.592 1.00 94.00 182 ASP A O 1
ATOM 1358 N N . SER A 1 183 ? 9.925 10.693 2.082 1.00 94.19 183 SER A N 1
ATOM 1359 C CA . SER A 1 183 ? 10.366 10.884 0.688 1.00 94.19 183 SER A CA 1
ATOM 1360 C C . SER A 1 183 ? 10.868 9.623 -0.049 1.00 94.19 183 SER A C 1
ATOM 1362 O O . SER A 1 183 ? 11.273 9.714 -1.213 1.00 94.19 183 SER A O 1
ATOM 1364 N N . ALA A 1 184 ? 10.925 8.456 0.603 1.00 92.69 184 ALA A N 1
ATOM 1365 C CA . ALA A 1 184 ? 11.307 7.183 -0.006 1.00 92.69 184 ALA A CA 1
ATOM 1366 C C . ALA A 1 184 ? 10.112 6.266 -0.312 1.00 92.69 184 ALA A C 1
ATOM 1368 O O . ALA A 1 184 ? 10.297 5.217 -0.947 1.00 92.69 184 ALA A O 1
ATOM 1369 N N . ARG A 1 185 ? 8.899 6.624 0.115 1.00 95.19 185 ARG A N 1
ATOM 1370 C CA . ARG A 1 185 ? 7.688 5.822 -0.068 1.00 95.19 185 ARG A CA 1
ATOM 1371 C C . ARG A 1 185 ? 6.568 6.687 -0.608 1.00 95.19 185 ARG A C 1
ATOM 1373 O O . ARG A 1 185 ? 6.573 7.889 -0.459 1.00 95.19 185 ARG A O 1
ATOM 1380 N N . TYR A 1 186 ? 5.646 6.053 -1.315 1.00 97.81 186 TYR A N 1
ATOM 1381 C CA . TYR A 1 186 ? 4.414 6.715 -1.700 1.00 97.81 186 TYR A CA 1
ATOM 1382 C C . TYR A 1 186 ? 3.421 6.570 -0.560 1.00 97.81 186 TYR A C 1
ATOM 1384 O O . TYR A 1 186 ? 3.216 5.447 -0.086 1.00 97.81 186 TYR A O 1
ATOM 1392 N N . GLU A 1 187 ? 2.794 7.672 -0.184 1.00 97.94 187 GLU A N 1
ATOM 1393 C CA . GLU A 1 187 ? 1.910 7.799 0.960 1.00 97.94 187 GLU A CA 1
ATOM 1394 C C . GLU A 1 187 ? 0.521 8.290 0.532 1.00 97.94 187 GLU A C 1
ATOM 1396 O O . GLU A 1 187 ? 0.341 9.130 -0.352 1.00 97.94 187 GLU A O 1
ATOM 1401 N N . THR A 1 188 ? -0.518 7.726 1.142 1.00 97.94 188 THR A N 1
ATOM 1402 C CA . THR A 1 188 ? -1.901 8.166 0.947 1.00 97.94 188 THR A CA 1
ATOM 1403 C C . THR A 1 188 ? -2.744 7.863 2.179 1.00 97.94 188 THR A C 1
ATOM 1405 O O . THR A 1 188 ? -2.403 7.004 2.986 1.00 97.94 188 THR A O 1
ATOM 1408 N N . GLY A 1 189 ? -3.856 8.567 2.366 1.00 97.38 189 GLY A N 1
ATOM 1409 C CA . GLY A 1 189 ? -4.671 8.434 3.567 1.00 97.38 189 GLY A CA 1
ATOM 1410 C C . GLY A 1 189 ? -5.207 9.765 4.066 1.00 97.38 189 GLY A C 1
ATOM 1411 O O . GLY A 1 189 ? -5.328 10.745 3.335 1.00 97.38 189 GLY A O 1
ATOM 1412 N N . SER A 1 190 ? -5.552 9.793 5.349 1.00 97.12 190 SER A N 1
ATOM 1413 C CA . SER A 1 190 ? -6.194 10.943 5.999 1.00 97.12 190 SER A CA 1
ATOM 1414 C C . SER A 1 190 ? -5.286 11.706 6.968 1.00 97.12 190 SER A C 1
ATOM 1416 O O . SER A 1 190 ? -5.698 12.761 7.476 1.00 97.12 190 SER A O 1
ATOM 1418 N N . ASN A 1 191 ? -4.106 11.154 7.260 1.00 97.38 191 ASN A N 1
ATOM 1419 C CA . ASN A 1 191 ? -2.968 11.798 7.909 1.00 97.38 191 ASN A CA 1
ATOM 1420 C C . ASN A 1 191 ? -1.695 11.039 7.503 1.00 97.38 191 ASN A C 1
ATOM 1422 O O . ASN A 1 191 ? -1.607 9.862 7.831 1.00 97.38 191 ASN A O 1
ATOM 1426 N N . LEU A 1 192 ? -0.760 11.705 6.825 1.00 97.19 192 LEU A N 1
ATOM 1427 C CA . LEU A 1 192 ? 0.457 11.113 6.241 1.00 97.19 192 LEU A CA 1
ATOM 1428 C C . LEU A 1 192 ? 1.706 11.337 7.106 1.00 97.19 192 LEU A C 1
ATOM 1430 O O . LEU A 1 192 ? 2.802 11.473 6.595 1.00 97.19 192 LEU A O 1
ATOM 1434 N N . LEU A 1 193 ? 1.494 11.532 8.406 1.00 96.44 193 LEU A N 1
ATOM 1435 C CA . LEU A 1 193 ? 2.537 11.777 9.408 1.00 96.44 193 LEU A CA 1
ATOM 1436 C C . LEU A 1 193 ? 2.391 10.763 10.550 1.00 96.44 193 LEU A C 1
ATOM 1438 O O . LEU A 1 193 ? 2.526 11.102 11.732 1.00 96.44 193 LEU A O 1
ATOM 1442 N N . LEU A 1 194 ? 1.890 9.567 10.227 1.00 96.06 194 LEU A N 1
ATOM 1443 C CA . LEU A 1 194 ? 1.629 8.513 11.200 1.00 96.06 194 LEU A CA 1
ATOM 1444 C C . LEU A 1 194 ? 2.747 7.482 11.217 1.00 96.06 194 LEU A C 1
ATOM 1446 O O . LEU A 1 194 ? 2.919 6.857 12.264 1.00 96.06 194 LEU A O 1
ATOM 1450 N N . ALA A 1 195 ? 3.467 7.278 10.116 1.00 92.50 195 ALA A N 1
ATOM 1451 C CA . ALA A 1 195 ? 4.631 6.411 10.109 1.00 92.50 195 ALA A CA 1
ATOM 1452 C C . ALA A 1 195 ? 5.700 6.843 11.137 1.00 92.50 195 ALA A C 1
ATOM 1454 O O . ALA A 1 195 ? 5.855 8.030 11.428 1.00 92.50 195 ALA A O 1
ATOM 1455 N N . PRO A 1 196 ? 6.394 5.869 11.757 1.00 88.94 196 PRO A N 1
ATOM 1456 C CA . PRO A 1 196 ? 7.463 6.131 12.716 1.00 88.94 196 PRO A CA 1
ATOM 1457 C C . PRO A 1 196 ? 8.825 6.456 12.099 1.00 88.94 196 PRO A C 1
ATOM 1459 O O . PRO A 1 196 ? 9.128 5.941 11.000 1.00 88.94 196 PRO A O 1
#

InterPro domains:
  IPR012902 Prokaryotic N-terminal methylation site [PF07963] (1-26)
  IPR012902 Prokaryotic N-terminal methylation site [PS00409] (5-25)
  IPR012902 Prokaryotic N-terminal methylation site [TIGR02532] (5-27)
  IPR045584 Pilin-like [SSF54523] (8-137)